Protein AF-A0A968LQS9-F1 (afdb_monomer_lite)

Structure (mmCIF, N/CA/C/O backbone):
data_AF-A0A968LQS9-F1
#
_entry.id   AF-A0A968LQS9-F1
#
loop_
_atom_site.group_PDB
_atom_site.id
_atom_site.type_symbol
_atom_site.label_atom_id
_atom_site.label_alt_id
_atom_site.label_comp_id
_atom_site.label_asym_id
_atom_site.label_entity_id
_atom_site.label_seq_id
_atom_site.pdbx_PDB_ins_code
_atom_site.Cartn_x
_atom_site.Cartn_y
_atom_site.Cartn_z
_atom_site.occupancy
_atom_site.B_iso_or_equiv
_atom_site.auth_seq_id
_atom_site.auth_comp_id
_atom_site.auth_asym_id
_atom_site.auth_atom_id
_atom_site.pdbx_PDB_model_num
ATOM 1 N N . MET A 1 1 ? 13.929 -44.762 -0.424 1.00 44.91 1 MET A N 1
ATOM 2 C CA . MET A 1 1 ? 12.973 -43.689 -0.774 1.00 44.91 1 MET A CA 1
ATOM 3 C C . MET A 1 1 ? 13.465 -42.418 -0.100 1.00 44.91 1 MET A C 1
ATOM 5 O O . MET A 1 1 ? 13.766 -42.510 1.085 1.00 44.91 1 MET A O 1
ATOM 9 N N . PRO A 1 2 ? 13.678 -41.300 -0.811 1.00 48.06 2 PRO A N 1
ATOM 10 C CA . PRO A 1 2 ? 14.213 -40.095 -0.184 1.00 48.06 2 PRO A CA 1
ATOM 11 C C . PRO A 1 2 ? 13.229 -39.577 0.873 1.00 48.06 2 PRO A C 1
ATOM 13 O O . PRO A 1 2 ? 12.029 -39.490 0.619 1.00 48.06 2 PRO A O 1
ATOM 16 N N . ASN A 1 3 ? 13.751 -39.289 2.066 1.00 58.34 3 ASN A N 1
ATOM 17 C CA . ASN A 1 3 ? 13.012 -38.721 3.188 1.00 58.34 3 ASN A CA 1
ATOM 18 C C . ASN A 1 3 ? 12.430 -37.369 2.747 1.00 58.34 3 ASN A C 1
ATOM 20 O O . ASN A 1 3 ? 13.187 -36.434 2.489 1.00 58.34 3 ASN A O 1
ATOM 24 N N . GLN A 1 4 ? 11.110 -37.274 2.570 1.00 69.50 4 GLN A N 1
ATOM 25 C CA . GLN A 1 4 ? 10.486 -36.007 2.197 1.00 69.50 4 GLN A CA 1
ATOM 26 C C . GLN A 1 4 ? 10.665 -35.026 3.353 1.00 69.50 4 GLN A C 1
ATOM 28 O O . GLN A 1 4 ? 10.179 -35.276 4.457 1.00 69.50 4 GLN A O 1
ATOM 33 N N . ALA A 1 5 ? 11.356 -33.916 3.095 1.00 85.56 5 ALA A N 1
ATOM 34 C CA . ALA A 1 5 ? 11.536 -32.865 4.083 1.00 85.56 5 ALA A CA 1
ATOM 35 C C . ALA A 1 5 ? 10.166 -32.409 4.612 1.00 85.56 5 ALA A C 1
ATOM 37 O O . ALA A 1 5 ? 9.252 -32.106 3.841 1.00 85.56 5 ALA A O 1
ATOM 38 N N . ARG A 1 6 ? 10.025 -32.402 5.939 1.00 94.06 6 ARG A N 1
ATOM 39 C CA . ARG A 1 6 ? 8.852 -31.880 6.640 1.00 94.06 6 ARG A CA 1
ATOM 40 C C . ARG A 1 6 ? 9.220 -30.591 7.346 1.00 94.06 6 ARG A C 1
ATOM 42 O O . ARG A 1 6 ? 10.353 -30.421 7.796 1.00 94.06 6 ARG A O 1
ATOM 49 N N . PHE A 1 7 ? 8.237 -29.717 7.479 1.00 95.69 7 PHE A N 1
ATOM 50 C CA . PHE A 1 7 ? 8.409 -28.400 8.067 1.00 95.69 7 PHE A CA 1
ATOM 51 C C . PHE A 1 7 ? 7.388 -28.173 9.173 1.00 95.69 7 PHE A C 1
ATOM 53 O O . PHE A 1 7 ? 6.284 -28.716 9.131 1.00 95.69 7 PHE A O 1
ATOM 60 N N . ARG A 1 8 ? 7.747 -27.322 10.132 1.00 96.25 8 ARG A N 1
ATOM 61 C CA . ARG A 1 8 ? 6.767 -26.584 10.919 1.00 96.25 8 ARG A CA 1
ATOM 62 C C . ARG A 1 8 ? 6.483 -25.259 10.239 1.00 96.25 8 ARG A C 1
ATOM 64 O O . ARG A 1 8 ? 7.405 -24.640 9.712 1.00 96.25 8 ARG A O 1
ATOM 71 N N . LEU A 1 9 ? 5.239 -24.805 10.292 1.00 95.62 9 LEU A N 1
ATOM 72 C CA . LEU A 1 9 ? 4.809 -23.540 9.704 1.00 95.62 9 LEU A CA 1
ATOM 73 C C . LEU A 1 9 ? 4.160 -22.661 10.768 1.00 95.62 9 LEU A C 1
ATOM 75 O O . LEU A 1 9 ? 3.252 -23.097 11.473 1.00 95.62 9 LEU A O 1
ATOM 79 N N . CYS A 1 10 ? 4.585 -21.408 10.876 1.00 94.62 10 CYS A N 1
ATOM 80 C CA . CYS A 1 10 ? 3.862 -20.436 11.673 1.00 94.62 10 CYS A CA 1
ATOM 81 C C . CYS A 1 10 ? 2.531 -20.098 10.980 1.00 94.62 10 CYS A C 1
ATOM 83 O O . CYS A 1 10 ? 2.553 -19.636 9.838 1.00 94.62 10 CYS A O 1
ATOM 85 N N . PRO A 1 11 ? 1.378 -20.252 11.651 1.00 93.06 11 PRO A N 1
ATOM 86 C CA . PRO A 1 11 ? 0.090 -19.927 11.053 1.00 93.06 11 PRO A CA 1
ATOM 87 C C . PRO A 1 11 ? -0.191 -18.415 11.016 1.00 93.06 11 PRO A C 1
ATOM 89 O O . PRO A 1 11 ? -1.253 -18.022 10.565 1.00 93.06 11 PRO A O 1
ATOM 92 N N . ILE A 1 12 ? 0.714 -17.558 11.502 1.00 87.12 12 ILE A N 1
ATOM 93 C CA . ILE A 1 12 ? 0.553 -16.097 11.469 1.00 87.12 12 ILE A CA 1
ATOM 94 C C . ILE A 1 12 ? 1.463 -15.496 10.394 1.00 87.12 12 ILE A C 1
ATOM 96 O O . ILE A 1 12 ? 0.976 -15.077 9.352 1.00 87.12 12 ILE A O 1
ATOM 100 N N . CYS A 1 13 ? 2.786 -15.502 10.582 1.00 91.88 13 CYS A N 1
ATOM 101 C CA . CYS A 1 13 ? 3.705 -14.900 9.603 1.00 91.88 13 CYS A CA 1
ATOM 102 C C . CYS A 1 13 ? 4.194 -15.845 8.488 1.00 91.88 13 CYS A C 1
ATOM 104 O O . CYS A 1 13 ? 5.090 -15.475 7.731 1.00 91.88 13 CYS A O 1
ATOM 106 N N . ALA A 1 14 ? 3.690 -17.084 8.420 1.00 92.81 14 ALA A N 1
ATOM 107 C CA . ALA A 1 14 ? 4.103 -18.109 7.452 1.00 92.81 14 ALA A CA 1
ATOM 108 C C . ALA A 1 14 ? 5.602 -18.480 7.462 1.00 92.81 14 ALA A C 1
ATOM 110 O O . ALA A 1 14 ? 6.077 -19.160 6.553 1.00 92.81 14 ALA A O 1
ATOM 111 N N . ARG A 1 15 ? 6.362 -18.092 8.499 1.00 93.94 15 ARG A N 1
ATOM 112 C CA . ARG A 1 15 ? 7.730 -18.590 8.712 1.00 93.94 15 ARG A CA 1
ATOM 113 C C . ARG A 1 15 ? 7.705 -20.113 8.805 1.00 93.94 15 ARG A C 1
ATOM 115 O O . ARG A 1 15 ? 6.933 -20.662 9.587 1.00 93.94 15 ARG A O 1
ATOM 122 N N . ALA A 1 16 ? 8.591 -20.775 8.071 1.00 95.31 16 ALA A N 1
ATOM 123 C CA . ALA A 1 16 ? 8.775 -22.215 8.148 1.00 95.31 16 ALA A CA 1
ATOM 124 C C . ALA A 1 16 ? 10.142 -22.572 8.730 1.00 95.31 16 ALA A C 1
ATOM 126 O O . ALA A 1 16 ? 11.130 -21.878 8.491 1.00 95.31 16 ALA A O 1
ATOM 127 N N . VAL A 1 17 ? 10.192 -23.675 9.469 1.00 96.12 17 VAL A N 1
ATOM 128 C CA . VAL A 1 17 ? 11.432 -24.287 9.960 1.00 96.12 17 VAL A CA 1
ATOM 129 C C . VAL A 1 17 ? 11.392 -25.789 9.690 1.00 96.12 17 VAL A C 1
ATOM 131 O O . VAL A 1 17 ? 10.302 -26.362 9.651 1.00 96.12 17 VAL A O 1
ATOM 134 N N . PRO A 1 18 ? 12.535 -26.457 9.495 1.00 95.81 18 PRO A N 1
ATOM 135 C CA . PRO A 1 18 ? 12.586 -27.916 9.432 1.00 95.81 18 PRO A CA 1
ATOM 136 C C . PRO A 1 18 ? 11.942 -28.584 10.664 1.00 95.81 18 PRO A C 1
ATO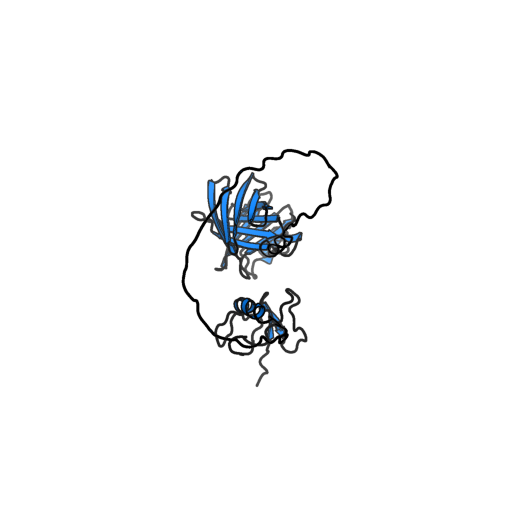M 138 O O . PRO A 1 18 ? 12.042 -28.071 11.780 1.00 95.81 18 PRO A O 1
ATOM 141 N N . LEU A 1 19 ? 11.259 -29.722 10.481 1.00 94.12 19 LEU A N 1
ATOM 142 C CA . LEU A 1 19 ? 10.570 -30.443 11.570 1.00 94.12 19 LEU A CA 1
ATOM 143 C C . LEU A 1 19 ? 11.537 -31.034 12.621 1.00 94.12 19 LEU A C 1
ATOM 145 O O . LEU A 1 19 ? 11.138 -31.325 13.747 1.00 94.12 19 LEU A O 1
ATOM 149 N N . ASP A 1 20 ? 12.810 -31.196 12.282 1.00 92.50 20 ASP A N 1
ATOM 150 C CA . ASP A 1 20 ? 13.877 -31.599 13.206 1.00 92.50 20 ASP A CA 1
ATOM 151 C C . ASP A 1 20 ? 14.451 -30.428 14.025 1.00 92.50 20 ASP A C 1
ATOM 153 O O . ASP A 1 20 ? 15.180 -30.657 14.989 1.00 92.50 20 ASP A O 1
ATOM 157 N N . SER A 1 21 ? 14.083 -29.181 13.709 1.00 92.69 21 SER A N 1
ATOM 158 C CA . SER A 1 21 ? 14.412 -28.021 14.544 1.00 92.69 21 SER A CA 1
ATOM 159 C C . SER A 1 21 ? 13.740 -28.118 15.918 1.00 92.69 21 SER A C 1
ATOM 161 O O . SER A 1 21 ? 12.660 -28.693 16.066 1.00 92.69 21 SER A O 1
ATOM 163 N N . THR A 1 22 ? 14.344 -27.503 16.933 1.00 94.31 22 THR A N 1
ATOM 164 C CA . THR A 1 22 ? 13.759 -27.350 18.275 1.00 94.31 22 THR A CA 1
ATOM 165 C C . THR A 1 22 ? 12.825 -26.137 18.386 1.00 94.31 22 THR A C 1
ATOM 167 O O . THR A 1 22 ? 12.211 -25.919 19.431 1.00 94.31 22 THR A O 1
ATOM 170 N N . GLU A 1 23 ? 12.679 -25.347 17.316 1.00 93.69 23 GLU A N 1
ATOM 171 C CA . GLU A 1 23 ? 11.782 -24.188 17.251 1.00 93.69 23 GLU A CA 1
ATOM 172 C C . GLU A 1 23 ? 10.304 -24.624 17.224 1.00 93.69 23 GLU A C 1
ATOM 174 O O . GLU A 1 23 ? 9.731 -24.902 16.171 1.00 93.69 23 GLU A O 1
ATOM 179 N N . LEU A 1 24 ? 9.671 -24.677 18.402 1.00 93.94 24 LEU A N 1
ATOM 180 C CA . LEU A 1 24 ? 8.231 -24.956 18.556 1.00 93.94 24 LEU A CA 1
ATOM 181 C C . LEU A 1 24 ? 7.355 -23.696 18.454 1.00 93.94 24 LEU A C 1
ATOM 183 O O . LEU A 1 24 ? 6.153 -23.786 18.189 1.00 93.94 24 LEU A O 1
ATOM 187 N N . PHE A 1 25 ? 7.955 -22.527 18.671 1.00 95.25 25 PHE A N 1
ATOM 188 C CA . PHE A 1 25 ? 7.303 -21.223 18.626 1.00 95.25 25 PHE A CA 1
ATOM 189 C C . PHE A 1 25 ? 8.008 -20.327 17.615 1.00 95.25 25 PHE A C 1
ATOM 191 O O . PHE A 1 25 ? 9.233 -20.331 17.504 1.00 95.25 25 PHE A O 1
ATOM 198 N N . CYS A 1 26 ? 7.225 -19.545 16.886 1.00 92.31 26 CYS A N 1
ATOM 199 C CA . CYS A 1 26 ? 7.733 -18.611 15.904 1.00 92.31 26 CYS A CA 1
ATOM 200 C C . CYS A 1 26 ? 8.397 -17.414 16.593 1.00 92.31 26 CYS A C 1
ATOM 202 O O . CYS A 1 26 ? 7.776 -16.721 17.395 1.00 92.31 26 CYS A O 1
ATOM 204 N N . ILE A 1 27 ? 9.639 -17.108 16.226 1.00 92.12 27 ILE A N 1
ATOM 205 C CA . ILE A 1 27 ? 10.363 -15.953 16.778 1.00 92.12 27 ILE A CA 1
ATOM 206 C C . ILE A 1 27 ? 9.799 -14.595 16.321 1.00 92.12 27 ILE A C 1
ATOM 208 O O . ILE A 1 27 ? 10.047 -13.582 16.966 1.00 92.12 27 ILE A O 1
ATOM 212 N N . ASN A 1 28 ? 9.055 -14.557 15.209 1.00 83.94 28 ASN A N 1
ATOM 213 C CA . ASN A 1 28 ? 8.537 -13.304 14.653 1.00 83.94 28 ASN A CA 1
ATOM 214 C C . ASN A 1 28 ? 7.256 -12.829 15.356 1.00 83.94 28 ASN A C 1
ATOM 216 O O . ASN A 1 28 ? 7.014 -11.628 15.418 1.00 83.94 28 ASN A O 1
ATOM 220 N N . ASP A 1 29 ? 6.426 -13.756 15.840 1.00 86.75 29 ASP A N 1
ATOM 221 C CA . ASP A 1 29 ? 5.076 -13.460 16.350 1.00 86.75 29 ASP A CA 1
ATOM 222 C C . ASP A 1 29 ? 4.699 -14.238 17.627 1.00 86.75 29 ASP A C 1
ATOM 224 O O . ASP A 1 29 ? 3.648 -13.987 18.210 1.00 86.75 29 ASP A O 1
ATOM 228 N N . GLY A 1 30 ? 5.545 -15.162 18.092 1.00 89.50 30 GLY A N 1
ATOM 229 C CA . GLY A 1 30 ? 5.318 -15.965 19.295 1.00 89.50 30 GLY A CA 1
ATOM 230 C C . GLY A 1 30 ? 4.301 -17.099 19.139 1.00 89.50 30 GLY A C 1
ATOM 231 O O . GLY A 1 30 ? 4.069 -17.833 20.101 1.00 89.50 30 GLY A O 1
ATOM 232 N N . ALA A 1 31 ? 3.690 -17.289 17.965 1.00 88.06 31 ALA A N 1
ATOM 233 C CA . ALA A 1 31 ? 2.702 -18.342 17.764 1.00 88.06 31 ALA A CA 1
ATOM 234 C C . ALA A 1 31 ? 3.344 -19.732 17.764 1.00 88.06 31 ALA A C 1
ATOM 236 O O . ALA A 1 31 ? 4.451 -19.935 17.258 1.00 88.06 31 ALA A O 1
ATOM 237 N N . ARG A 1 32 ? 2.616 -20.723 18.289 1.00 93.12 32 ARG A N 1
ATOM 238 C CA . ARG A 1 32 ? 3.017 -22.129 18.183 1.00 93.12 32 ARG A CA 1
ATOM 239 C C . ARG A 1 32 ? 2.975 -22.559 16.717 1.00 93.12 32 ARG A C 1
ATOM 241 O O . ARG A 1 32 ? 1.972 -22.343 16.036 1.00 93.12 32 ARG A O 1
ATOM 248 N N . MET A 1 33 ? 4.054 -23.168 16.239 1.00 94.56 33 MET A N 1
ATOM 249 C CA . MET A 1 33 ? 4.150 -23.597 14.847 1.00 94.56 33 MET A CA 1
ATOM 250 C C . MET A 1 33 ? 3.329 -24.873 14.611 1.00 94.56 33 MET A C 1
ATOM 252 O O . MET A 1 33 ? 3.293 -25.772 15.451 1.00 94.56 33 MET A O 1
ATOM 256 N N . LEU A 1 34 ? 2.664 -24.949 13.459 1.00 94.88 34 LEU A N 1
ATOM 257 C CA . LEU A 1 34 ? 1.930 -26.123 12.997 1.00 94.88 34 LEU A CA 1
ATOM 258 C C . LEU A 1 34 ? 2.913 -27.170 12.472 1.00 94.88 34 LEU A C 1
ATOM 260 O O . LEU A 1 34 ? 3.710 -26.854 11.596 1.00 94.88 34 LEU A O 1
ATOM 264 N N . GLU A 1 35 ? 2.835 -28.409 12.954 1.00 94.94 35 GLU A N 1
ATOM 265 C CA . GLU A 1 35 ? 3.622 -29.548 12.429 1.00 94.94 35 GLU A CA 1
ATOM 266 C C . GLU A 1 35 ? 2.862 -30.353 11.353 1.00 94.94 35 GLU A C 1
ATOM 268 O O . GLU A 1 35 ? 3.431 -31.128 10.572 1.00 94.94 35 GLU A O 1
ATOM 273 N N . GLU A 1 36 ? 1.546 -30.160 11.324 1.00 95.12 36 GLU A N 1
ATOM 274 C CA . GLU A 1 36 ? 0.581 -30.810 10.452 1.00 95.12 36 GLU A CA 1
ATOM 275 C C . GLU A 1 36 ? -0.661 -29.928 10.303 1.00 95.12 36 GLU A C 1
ATOM 277 O O . GLU A 1 36 ? -0.855 -28.944 11.024 1.00 95.12 36 GLU A O 1
ATOM 282 N N . CYS A 1 37 ? -1.520 -30.272 9.348 1.00 93.88 37 CYS A N 1
ATOM 283 C CA . CYS A 1 37 ? -2.758 -29.548 9.142 1.00 93.88 37 CYS A CA 1
ATOM 284 C C . CYS A 1 37 ? -3.735 -29.760 10.309 1.00 93.88 37 CYS A C 1
ATOM 286 O O . CYS A 1 37 ? -4.137 -30.896 10.542 1.00 93.88 37 CYS A O 1
ATOM 288 N N . PRO A 1 38 ? -4.246 -28.698 10.958 1.00 91.75 38 PRO A N 1
ATOM 289 C CA . PRO A 1 38 ? -5.153 -28.848 12.098 1.00 91.75 38 PRO A CA 1
ATOM 290 C C . PRO A 1 38 ? -6.537 -29.403 11.722 1.00 91.75 38 PRO A C 1
ATOM 292 O O . PRO A 1 38 ? -7.324 -29.722 12.605 1.00 91.75 38 PRO A O 1
ATOM 295 N N . ARG A 1 39 ? -6.860 -29.502 10.424 1.00 90.56 39 ARG A N 1
ATOM 296 C CA . ARG A 1 39 ? -8.133 -30.057 9.939 1.00 90.56 39 ARG A CA 1
ATOM 297 C C . ARG A 1 39 ? -8.049 -31.526 9.539 1.00 90.56 39 ARG A C 1
ATOM 299 O O . ARG A 1 39 ? -8.994 -32.264 9.775 1.00 90.56 39 ARG A O 1
ATOM 306 N N . CYS A 1 40 ? -6.977 -31.928 8.860 1.00 94.62 40 CYS A N 1
ATOM 307 C CA . CYS A 1 40 ? -6.862 -33.271 8.274 1.00 94.62 40 CYS A CA 1
ATOM 308 C C . CYS A 1 40 ? -5.596 -34.024 8.691 1.00 94.62 40 CYS A C 1
ATOM 310 O O . CYS A 1 40 ? -5.361 -35.120 8.195 1.00 94.62 40 CYS A O 1
ATOM 312 N N . HIS A 1 41 ? -4.765 -33.428 9.550 1.00 95.25 41 HIS A N 1
ATOM 313 C CA . HIS A 1 41 ? -3.524 -34.003 10.078 1.00 95.25 41 HIS A CA 1
ATOM 314 C C . HIS A 1 41 ? -2.472 -34.370 9.018 1.00 95.25 41 HIS A C 1
ATOM 316 O O . HIS A 1 41 ? -1.480 -35.032 9.306 1.00 95.25 41 HIS A O 1
ATOM 322 N N . ALA A 1 42 ? -2.637 -33.907 7.773 1.00 93.75 42 ALA A N 1
ATOM 323 C CA . ALA A 1 42 ? -1.622 -34.081 6.742 1.00 93.75 42 ALA A CA 1
ATOM 324 C C . ALA A 1 42 ? -0.338 -33.314 7.102 1.00 93.75 42 ALA A C 1
ATOM 326 O O . ALA A 1 42 ? -0.397 -32.157 7.533 1.00 93.75 42 ALA A O 1
ATOM 327 N N . GLY A 1 43 ? 0.818 -33.943 6.880 1.00 93.81 43 GLY A N 1
ATOM 328 C CA . GLY A 1 43 ? 2.124 -33.326 7.093 1.00 93.81 43 GLY A CA 1
ATOM 329 C C . GLY A 1 43 ? 2.371 -32.126 6.174 1.00 93.81 43 GLY A C 1
ATOM 330 O O . GLY A 1 43 ? 1.872 -32.057 5.049 1.00 93.81 43 GLY A O 1
ATOM 331 N N . ILE A 1 44 ? 3.163 -31.169 6.655 1.00 94.25 44 ILE A N 1
ATOM 332 C CA . ILE A 1 44 ? 3.568 -29.991 5.882 1.00 94.25 44 ILE A CA 1
ATOM 333 C C . ILE A 1 44 ? 4.899 -30.294 5.183 1.00 94.25 44 ILE A C 1
ATOM 335 O O . ILE A 1 44 ? 5.929 -30.451 5.835 1.00 94.25 44 ILE A O 1
ATOM 339 N N . HIS A 1 45 ? 4.869 -30.377 3.852 1.00 92.94 45 HIS A N 1
ATOM 340 C CA . HIS A 1 45 ? 6.008 -30.801 3.018 1.00 92.94 45 HIS A CA 1
ATOM 341 C C . HIS A 1 45 ? 6.666 -29.667 2.219 1.00 92.94 45 HIS A C 1
ATOM 343 O O . HIS A 1 45 ? 7.602 -29.904 1.462 1.00 92.94 45 HIS A O 1
ATOM 349 N N . SER A 1 46 ? 6.182 -28.432 2.363 1.00 90.06 46 SER A N 1
ATOM 350 C CA . SER A 1 46 ? 6.750 -27.262 1.692 1.00 90.06 46 SER A CA 1
ATOM 351 C C . SER A 1 46 ? 6.861 -26.093 2.670 1.00 90.06 46 SER A C 1
ATOM 353 O O . SER A 1 46 ? 5.881 -25.806 3.363 1.00 90.06 46 SER A O 1
ATOM 355 N N . PRO A 1 47 ? 8.006 -25.386 2.709 1.00 91.69 47 PRO A N 1
ATOM 356 C CA . PRO A 1 47 ? 8.207 -24.236 3.589 1.00 91.69 47 PRO A CA 1
ATOM 357 C C . PRO A 1 47 ? 7.416 -22.998 3.142 1.00 91.69 47 PRO A C 1
ATOM 359 O O . PRO A 1 47 ? 7.316 -22.033 3.889 1.00 91.69 47 PRO A O 1
ATOM 362 N N . TYR A 1 48 ? 6.852 -23.017 1.932 1.00 89.88 48 TYR A N 1
ATOM 363 C CA . TYR A 1 48 ? 6.097 -21.900 1.358 1.00 89.88 48 TYR A CA 1
ATOM 364 C C . TYR A 1 48 ? 4.593 -22.181 1.273 1.00 89.88 48 TYR A C 1
ATOM 366 O O . TYR A 1 48 ? 3.845 -21.386 0.705 1.00 89.88 48 TYR A O 1
ATOM 374 N N . THR A 1 49 ? 4.128 -23.326 1.787 1.00 90.31 49 THR A N 1
ATOM 375 C CA . THR A 1 49 ? 2.716 -23.688 1.663 1.00 90.31 49 THR A CA 1
ATOM 376 C C . THR A 1 49 ? 1.840 -22.769 2.511 1.00 90.31 49 THR A C 1
ATOM 378 O O . THR A 1 49 ? 2.112 -22.534 3.685 1.00 90.31 49 THR A O 1
ATOM 381 N N . ARG A 1 50 ? 0.765 -22.251 1.915 1.00 89.06 50 ARG A N 1
ATOM 382 C CA . ARG A 1 50 ? -0.255 -21.435 2.607 1.00 89.06 50 ARG A CA 1
ATOM 383 C C . ARG A 1 50 ? -1.531 -22.218 2.877 1.00 89.06 50 ARG A C 1
ATOM 385 O O . ARG A 1 50 ? -2.229 -21.962 3.850 1.00 89.06 50 ARG A O 1
ATOM 392 N N . HIS A 1 51 ? -1.772 -23.221 2.041 1.00 94.38 51 HIS A N 1
ATOM 393 C CA . HIS A 1 51 ? -2.914 -24.109 2.127 1.00 94.38 51 HIS A CA 1
ATOM 394 C C . HIS A 1 51 ? -2.443 -25.540 2.368 1.00 94.38 51 HIS A C 1
ATOM 396 O O . HIS A 1 51 ? -1.342 -25.930 1.968 1.00 94.38 51 HIS A O 1
ATOM 402 N N . CYS A 1 52 ? -3.285 -26.348 2.999 1.00 92.94 52 CYS A N 1
ATOM 403 C CA . CYS A 1 52 ? -3.061 -27.781 3.069 1.00 92.94 52 CYS A CA 1
ATOM 404 C C . CYS A 1 52 ? -3.254 -28.408 1.681 1.00 92.94 52 CYS A C 1
ATOM 406 O O . CYS A 1 52 ? -4.333 -28.300 1.104 1.00 92.94 52 CYS A O 1
ATOM 408 N N . SER A 1 53 ? -2.251 -29.130 1.182 1.00 89.81 53 SER A N 1
ATOM 409 C CA . SER A 1 53 ? -2.325 -29.845 -0.101 1.00 89.81 53 SER A CA 1
ATOM 410 C C . SER A 1 53 ? -3.353 -30.983 -0.124 1.00 89.81 53 SER A C 1
ATOM 412 O O . SER A 1 53 ? -3.752 -31.411 -1.199 1.00 89.81 53 SER A O 1
ATOM 414 N N . SER A 1 54 ? -3.781 -31.470 1.046 1.00 92.00 54 SER A N 1
ATOM 415 C CA . SER A 1 54 ? -4.771 -32.546 1.171 1.00 92.00 54 SER A CA 1
ATOM 416 C C . SER A 1 54 ? -6.209 -32.018 1.242 1.00 92.00 54 SER A C 1
ATOM 418 O O . SER A 1 54 ? -7.071 -32.462 0.492 1.00 92.00 54 SER A O 1
ATOM 420 N N . CYS A 1 55 ? -6.483 -31.044 2.119 1.00 92.62 55 CYS A N 1
ATOM 421 C CA . CYS A 1 55 ? -7.855 -30.584 2.392 1.00 92.62 55 CYS A CA 1
ATOM 422 C C . CYS A 1 55 ? -8.143 -29.120 2.019 1.00 92.62 55 CYS A C 1
ATOM 424 O O . CYS A 1 55 ? -9.245 -28.635 2.273 1.00 92.62 55 CYS A O 1
ATOM 426 N N . GLY A 1 56 ? -7.160 -28.388 1.489 1.00 92.12 56 GLY A N 1
ATOM 427 C CA . GLY A 1 56 ? -7.312 -26.994 1.064 1.00 92.12 56 GLY A CA 1
ATOM 428 C C . GLY A 1 56 ? -7.437 -25.963 2.191 1.00 92.12 56 GLY A C 1
ATOM 429 O O . GLY A 1 56 ? -7.644 -24.790 1.903 1.00 92.12 56 GLY A O 1
ATOM 430 N N . LEU A 1 57 ? -7.317 -26.359 3.466 1.00 92.56 57 LEU A N 1
ATOM 431 C CA . LEU A 1 57 ? -7.382 -25.419 4.591 1.00 92.56 57 LEU A CA 1
ATOM 432 C C . LEU A 1 57 ? -6.291 -24.346 4.471 1.00 92.56 57 LEU A C 1
ATOM 434 O O . LEU A 1 57 ? -5.115 -24.699 4.413 1.00 92.56 57 LEU A O 1
ATOM 438 N N . ASP A 1 58 ? -6.680 -23.073 4.526 1.00 91.69 58 ASP A N 1
ATOM 439 C CA . ASP A 1 58 ? -5.765 -21.948 4.729 1.00 91.69 58 ASP A CA 1
ATOM 440 C C . ASP A 1 58 ? -5.222 -21.966 6.169 1.00 91.69 58 ASP A C 1
ATOM 442 O O . ASP A 1 58 ? -5.974 -21.863 7.147 1.00 91.69 58 ASP A O 1
ATOM 446 N N . PHE A 1 59 ? -3.903 -22.117 6.305 1.00 89.81 59 PHE A N 1
ATOM 447 C CA . PHE A 1 59 ? -3.237 -22.174 7.604 1.00 89.81 59 PHE A CA 1
ATOM 448 C C . PHE A 1 59 ? -3.301 -20.850 8.370 1.00 89.81 59 PHE A C 1
ATOM 450 O O . PHE A 1 59 ? -3.289 -20.879 9.602 1.00 89.81 59 PHE A O 1
ATOM 457 N N . HIS A 1 60 ? -3.445 -19.715 7.679 1.00 86.56 60 HIS A N 1
ATOM 458 C CA . HIS A 1 60 ? -3.614 -18.414 8.317 1.00 86.56 60 HIS A CA 1
ATOM 459 C C . HIS A 1 60 ? -4.995 -18.273 8.955 1.00 86.56 60 HIS A C 1
ATOM 461 O O . HIS A 1 60 ? -5.117 -17.907 10.127 1.00 86.56 60 HIS A O 1
ATOM 467 N N . ALA A 1 61 ? -6.041 -18.671 8.228 1.00 77.00 61 ALA A N 1
ATOM 468 C CA . ALA A 1 61 ? -7.408 -18.679 8.741 1.00 77.00 61 ALA A CA 1
ATOM 469 C C . ALA A 1 61 ? -7.578 -19.620 9.953 1.00 77.00 61 ALA A C 1
ATOM 471 O O . ALA A 1 61 ? -8.340 -19.318 10.876 1.00 77.00 61 ALA A O 1
ATOM 472 N N . ALA A 1 62 ? -6.832 -20.731 9.992 1.00 68.75 62 ALA A N 1
ATOM 473 C CA . ALA A 1 62 ? -6.882 -21.711 11.077 1.00 68.75 62 ALA A CA 1
ATOM 474 C C . ALA A 1 62 ? -6.327 -21.192 12.423 1.00 68.75 62 ALA A C 1
ATOM 476 O O . ALA A 1 62 ? -6.752 -21.673 13.475 1.00 68.75 62 ALA A O 1
ATOM 477 N N . SER A 1 63 ? -5.443 -20.181 12.415 1.00 68.06 63 SER A N 1
ATOM 478 C CA . SER A 1 63 ? -4.874 -19.568 13.635 1.00 68.06 63 SER A CA 1
ATOM 479 C C . SER A 1 63 ? -5.937 -18.951 14.560 1.00 68.06 63 SER A C 1
ATOM 481 O O . SER A 1 63 ? -5.777 -18.903 15.784 1.00 68.06 63 SER A O 1
ATOM 483 N N . SER A 1 64 ? -7.057 -18.520 13.974 1.00 60.91 64 SER A N 1
ATOM 484 C CA . SER A 1 64 ? -8.229 -17.965 14.658 1.00 60.91 64 SER A CA 1
ATOM 485 C C . SER A 1 64 ? -8.915 -18.988 15.566 1.00 60.91 64 SER A C 1
ATOM 487 O O . SER A 1 64 ? -9.453 -18.621 16.607 1.00 60.91 64 SER A O 1
ATOM 489 N N . PHE A 1 65 ? -8.872 -20.271 15.193 1.00 53.28 65 PHE A N 1
ATOM 490 C CA . PHE A 1 65 ? -9.612 -21.346 15.860 1.00 53.28 65 PHE A CA 1
ATOM 491 C C . PHE A 1 65 ? -8.905 -21.847 17.126 1.00 53.28 65 PHE A C 1
ATOM 493 O O . PHE A 1 65 ? -9.541 -22.143 18.134 1.00 53.28 65 PHE A O 1
ATOM 500 N N . SER A 1 66 ? -7.572 -21.870 17.115 1.00 49.28 66 SER A N 1
ATOM 501 C CA . SER A 1 66 ? -6.745 -22.334 18.237 1.00 49.28 66 SER A CA 1
ATOM 502 C C . SER A 1 66 ? -6.755 -21.411 19.465 1.00 49.28 66 SER A C 1
ATOM 504 O O . SER A 1 66 ? -6.377 -21.849 20.548 1.00 49.28 66 SER A O 1
ATOM 506 N N . ARG A 1 67 ? -7.223 -20.158 19.342 1.00 47.50 67 ARG A N 1
ATOM 507 C CA . ARG A 1 67 ? -7.381 -19.233 20.484 1.00 47.50 67 ARG A CA 1
ATOM 508 C C . ARG A 1 67 ? -8.663 -19.466 21.296 1.00 47.50 67 ARG A C 1
ATOM 510 O O . ARG A 1 67 ? -8.750 -18.983 22.418 1.00 47.50 67 ARG A O 1
ATOM 517 N N . GLY A 1 68 ? -9.623 -20.234 20.773 1.00 32.78 68 GLY A N 1
ATOM 518 C CA . GLY A 1 68 ? -10.877 -20.561 21.464 1.00 32.78 68 GLY A CA 1
ATOM 519 C C . GLY A 1 68 ? -10.835 -21.815 22.348 1.00 32.78 68 GLY A C 1
ATOM 520 O O . GLY A 1 68 ? -11.799 -22.079 23.053 1.00 32.78 68 GLY A O 1
ATOM 521 N N . ALA A 1 69 ? -9.745 -22.592 22.331 1.00 37.69 69 ALA A N 1
ATOM 522 C CA . ALA A 1 69 ? -9.676 -23.910 22.981 1.00 37.69 69 ALA A CA 1
ATOM 523 C C . ALA A 1 69 ? -8.901 -23.938 24.318 1.00 37.69 69 ALA A C 1
ATOM 525 O O . ALA A 1 69 ? -8.511 -25.006 24.779 1.00 37.69 69 ALA A O 1
ATOM 526 N N . SER A 1 70 ? -8.670 -22.781 24.950 1.00 41.31 70 SER A N 1
ATOM 527 C CA . SER A 1 70 ? -8.002 -22.681 26.258 1.00 41.31 70 SER A CA 1
ATOM 528 C C . SER A 1 70 ? -8.865 -21.949 27.292 1.00 41.31 70 SER A C 1
ATOM 530 O O . SER A 1 70 ? -8.397 -21.040 27.975 1.00 41.31 70 SER A O 1
ATOM 532 N N . THR A 1 71 ? -10.129 -22.346 27.452 1.00 39.09 71 THR A N 1
ATOM 533 C CA . THR A 1 71 ? -10.822 -22.150 28.732 1.00 39.09 71 THR A CA 1
ATOM 534 C C . THR A 1 71 ? -10.495 -23.342 29.616 1.00 39.09 71 THR A C 1
ATOM 536 O O . THR A 1 71 ? -11.155 -24.379 29.581 1.00 39.09 71 THR A O 1
ATOM 539 N N . ASN A 1 72 ? -9.429 -23.197 30.402 1.00 34.47 72 ASN A N 1
ATOM 540 C CA . ASN A 1 72 ? -9.170 -24.066 31.541 1.00 34.47 72 ASN A CA 1
ATOM 541 C C . ASN A 1 72 ? -10.191 -23.694 32.630 1.00 34.47 72 ASN A C 1
ATOM 543 O O . ASN A 1 72 ? -9.911 -22.930 33.551 1.00 34.47 72 ASN A O 1
ATOM 547 N N . GLU A 1 73 ? -11.427 -24.151 32.443 1.00 34.09 73 GLU A N 1
ATOM 548 C CA . GLU A 1 73 ? -12.488 -24.072 33.434 1.00 34.09 73 GLU A CA 1
ATOM 549 C C . GLU A 1 73 ? -12.176 -25.127 34.498 1.00 34.09 73 GLU A C 1
ATOM 551 O O . GLU A 1 73 ? -12.502 -26.311 34.375 1.00 34.09 73 GLU A O 1
ATOM 556 N N . VAL A 1 74 ? -11.445 -24.697 35.528 1.00 38.53 74 VAL A N 1
ATOM 557 C CA . VAL A 1 74 ? -11.241 -25.467 36.753 1.00 38.53 74 VAL A CA 1
ATOM 558 C C . VAL A 1 74 ? -12.619 -25.693 37.365 1.00 38.53 74 VAL A C 1
ATOM 560 O O . VAL A 1 74 ? -13.179 -24.811 38.015 1.00 38.53 74 VAL A O 1
ATOM 563 N N . ARG A 1 75 ? -13.170 -26.888 37.143 1.00 34.94 75 ARG A N 1
ATOM 564 C CA . ARG A 1 75 ? -14.361 -27.388 37.827 1.00 34.94 75 ARG A CA 1
ATOM 565 C C . ARG A 1 75 ? -14.090 -27.413 39.332 1.00 34.94 75 ARG A C 1
ATOM 567 O O . ARG A 1 75 ? -13.529 -28.376 39.844 1.00 34.94 75 ARG A O 1
ATOM 574 N N . HIS A 1 76 ? -14.515 -26.372 40.040 1.00 35.78 76 HIS A N 1
ATOM 575 C CA . HIS A 1 76 ? -14.901 -26.513 41.437 1.00 35.78 76 HIS A CA 1
ATOM 576 C C . HIS A 1 76 ? -16.324 -27.060 41.450 1.00 35.78 76 HIS A C 1
ATOM 578 O O . HIS A 1 76 ? -17.278 -26.391 41.059 1.00 35.78 76 HIS A O 1
ATOM 584 N N . ALA A 1 77 ? -16.432 -28.330 41.827 1.00 36.44 77 ALA A N 1
ATOM 585 C CA . ALA A 1 77 ? -17.696 -28.977 42.101 1.00 36.44 77 ALA A CA 1
ATOM 586 C C . ALA A 1 77 ? -18.326 -28.328 43.339 1.00 36.44 77 ALA A C 1
ATOM 588 O O . ALA A 1 77 ? -17.817 -28.486 44.446 1.00 36.44 77 ALA A O 1
ATOM 589 N N . THR A 1 78 ? -19.455 -27.650 43.146 1.00 34.06 78 THR A N 1
ATOM 590 C CA . THR A 1 78 ? -20.376 -27.319 44.232 1.00 34.06 78 THR A CA 1
ATOM 591 C C . THR A 1 78 ? -21.755 -27.818 43.825 1.00 34.06 78 THR A C 1
ATOM 593 O O . THR A 1 78 ? -22.334 -27.351 42.845 1.00 34.06 78 THR A O 1
ATOM 596 N N . LEU A 1 79 ? -22.238 -28.819 44.565 1.00 41.56 79 LEU A N 1
ATOM 597 C CA . LEU A 1 79 ? -23.633 -29.261 44.585 1.00 41.56 79 LEU A CA 1
ATOM 598 C C . LEU A 1 79 ? -24.573 -28.057 44.765 1.00 41.56 79 LEU A C 1
ATOM 600 O O . LEU A 1 79 ? -24.260 -27.150 45.539 1.00 41.56 79 LEU A O 1
ATOM 604 N N . PRO A 1 80 ? -25.785 -28.131 44.201 1.00 41.59 80 PRO A N 1
ATOM 605 C CA . PRO A 1 80 ? -26.924 -27.803 45.041 1.00 41.59 80 PRO A CA 1
ATOM 606 C C . PRO A 1 80 ? -28.000 -28.885 45.055 1.00 41.59 80 PRO A C 1
ATOM 608 O O . PRO A 1 80 ? -28.280 -29.583 44.080 1.00 41.59 80 PRO A O 1
ATOM 611 N N . ASP A 1 81 ? -28.545 -28.967 46.257 1.00 35.25 81 ASP A N 1
ATOM 612 C CA . ASP A 1 81 ? -29.535 -29.871 46.797 1.00 35.25 81 ASP A CA 1
ATOM 613 C C . ASP A 1 81 ? -30.915 -29.723 46.141 1.00 35.25 81 ASP A C 1
ATOM 615 O O . ASP A 1 81 ? -31.256 -28.718 45.513 1.00 35.25 81 ASP A O 1
ATOM 619 N N . GLN A 1 82 ? -31.697 -30.780 46.297 1.00 37.75 82 GLN A N 1
ATOM 620 C CA . GLN A 1 82 ? -32.983 -31.030 45.671 1.00 37.75 82 GLN A CA 1
ATOM 621 C C . GLN A 1 82 ? -34.126 -30.202 46.296 1.00 37.75 82 GLN A C 1
ATOM 623 O O . GLN A 1 82 ? -34.256 -30.066 47.507 1.00 37.75 82 GLN A O 1
ATOM 628 N N . ILE A 1 83 ? -34.971 -29.686 45.401 1.00 46.00 83 ILE A N 1
ATOM 629 C CA . ILE A 1 83 ? -36.439 -29.511 45.430 1.00 46.00 83 ILE A CA 1
ATOM 630 C C . ILE A 1 83 ? -37.180 -29.910 46.730 1.00 46.00 83 ILE A C 1
ATOM 632 O O . ILE A 1 83 ? -37.074 -31.049 47.182 1.00 46.00 83 ILE A O 1
ATOM 636 N N . PRO A 1 84 ? -38.163 -29.087 47.150 1.00 48.53 84 PRO A N 1
ATOM 637 C CA . PRO A 1 84 ? -39.469 -29.637 47.542 1.00 48.53 84 PRO A CA 1
ATOM 638 C C . PRO A 1 84 ? -40.655 -29.010 46.765 1.00 48.53 84 PRO A C 1
ATOM 640 O O . PRO A 1 84 ? -40.621 -27.817 46.455 1.00 48.53 84 PRO A O 1
ATOM 643 N N . PRO A 1 85 ? -41.738 -29.767 46.470 1.00 53.91 85 PRO A N 1
ATOM 644 C CA . PRO A 1 85 ? -42.950 -29.228 45.853 1.00 53.91 85 PRO A CA 1
ATOM 645 C C . PRO A 1 85 ? -44.148 -29.061 46.820 1.00 53.91 85 PRO A C 1
ATOM 647 O O . PRO A 1 85 ? -44.385 -29.889 47.693 1.00 53.91 85 PRO A O 1
ATOM 650 N N . ASN A 1 86 ? -44.968 -28.045 46.507 1.00 37.34 86 ASN A N 1
ATOM 651 C CA . ASN A 1 86 ? -46.432 -27.909 46.682 1.00 37.34 86 ASN A CA 1
ATOM 652 C C . ASN A 1 86 ? -47.098 -27.875 48.077 1.00 37.34 86 ASN A C 1
ATOM 654 O O . ASN A 1 86 ? -47.162 -28.896 48.753 1.00 37.34 86 ASN A O 1
ATOM 658 N N . ARG A 1 87 ? -47.862 -26.790 48.355 1.00 43.09 87 ARG A N 1
ATOM 659 C CA . ARG A 1 87 ? -49.351 -26.793 48.515 1.00 43.09 87 ARG A CA 1
ATOM 660 C C . ARG A 1 87 ? -49.977 -25.380 48.710 1.00 43.09 87 ARG A C 1
ATOM 662 O O . ARG A 1 87 ? -49.213 -24.433 48.847 1.00 43.09 87 ARG A O 1
ATOM 669 N N . PRO A 1 88 ? -51.326 -25.208 48.621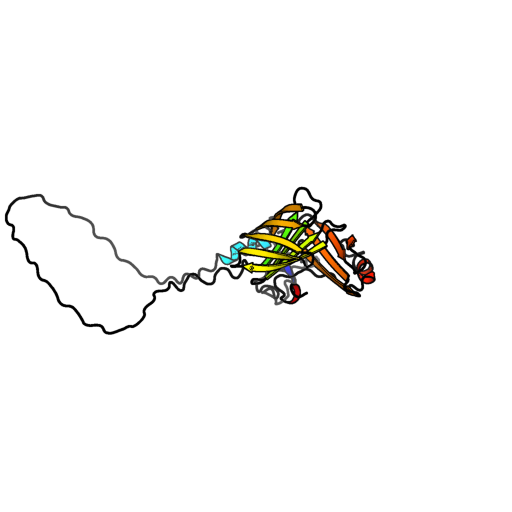 1.00 53.19 88 PRO A N 1
ATOM 670 C CA . PRO A 1 88 ? -52.014 -24.127 47.894 1.00 53.19 88 PRO A CA 1
ATOM 671 C C . PRO A 1 88 ? -52.731 -23.118 48.840 1.00 53.19 88 PRO A C 1
ATOM 673 O O . PRO A 1 88 ? -52.585 -23.240 50.058 1.00 53.19 88 PRO A O 1
ATOM 676 N N . PRO A 1 89 ? -53.504 -22.123 48.336 1.00 50.28 89 PRO A N 1
ATOM 677 C CA . PRO A 1 89 ? -54.035 -21.040 49.165 1.00 50.28 89 PRO A CA 1
ATOM 678 C C . PRO A 1 89 ? -55.436 -21.346 49.728 1.00 50.28 89 PRO A C 1
ATOM 680 O O . PRO A 1 89 ? -56.174 -22.142 49.141 1.00 50.28 89 PRO A O 1
ATOM 683 N N . PRO A 1 90 ? -55.853 -20.637 50.793 1.00 54.19 90 PRO A N 1
ATOM 684 C CA . PRO A 1 90 ? -57.263 -20.423 51.084 1.00 54.19 90 PRO A CA 1
ATOM 685 C C . PRO A 1 90 ? -57.698 -18.949 50.995 1.00 54.19 90 PRO A C 1
ATOM 687 O O . PRO A 1 90 ? -56.917 -18.000 51.040 1.00 54.19 90 PRO A O 1
ATOM 690 N N . THR A 1 91 ? -59.006 -18.826 50.827 1.00 38.06 91 THR A N 1
ATOM 691 C CA . THR A 1 91 ? -59.862 -17.697 50.457 1.00 38.06 91 THR A CA 1
ATOM 692 C C . THR A 1 91 ? -60.240 -16.739 51.602 1.00 38.06 91 THR A C 1
ATOM 694 O O . THR A 1 91 ? -60.423 -17.169 52.733 1.00 38.06 91 THR A O 1
ATOM 697 N N . SER A 1 92 ? -60.435 -15.463 51.233 1.00 38.34 92 SER A N 1
ATOM 698 C CA . SER A 1 92 ? -61.382 -14.422 51.716 1.00 38.34 92 SER A CA 1
ATOM 699 C C . SER A 1 92 ? -61.935 -14.404 53.158 1.00 38.34 92 SER A C 1
ATOM 701 O O . SER A 1 92 ? -62.663 -15.317 53.531 1.00 38.34 92 SER A O 1
ATOM 703 N N . SER A 1 93 ? -61.832 -13.237 53.828 1.00 37.69 93 SER A N 1
ATOM 704 C CA . SER A 1 93 ? -62.984 -12.451 54.352 1.00 37.69 93 SER A CA 1
ATOM 705 C C . SER A 1 93 ? -62.570 -11.141 55.073 1.00 37.69 93 SER A C 1
ATOM 707 O O . SER A 1 93 ? -61.857 -11.182 56.066 1.00 37.69 93 SER A O 1
ATOM 709 N N . THR A 1 94 ? -63.058 -10.011 54.543 1.00 34.56 94 THR A N 1
ATOM 710 C CA . THR A 1 94 ? -63.791 -8.873 55.162 1.00 34.56 94 THR A CA 1
ATOM 711 C C . THR A 1 94 ? -63.364 -8.183 56.481 1.00 34.56 94 THR A C 1
ATOM 713 O O . THR A 1 94 ? -63.122 -8.825 57.494 1.00 34.56 94 THR A O 1
ATOM 716 N N . SER A 1 95 ? -63.556 -6.843 56.466 1.00 37.56 95 SER A N 1
ATOM 717 C CA . SER A 1 95 ? -63.739 -5.852 57.565 1.00 37.56 95 SER A CA 1
ATOM 718 C C . SER A 1 95 ? -62.469 -5.279 58.212 1.00 37.56 95 SER A C 1
ATOM 720 O O . SER A 1 95 ? -61.492 -5.987 58.379 1.00 37.56 95 SER A O 1
ATOM 722 N N . SER A 1 96 ? -62.366 -4.024 58.657 1.00 35.88 96 SER A N 1
ATOM 723 C CA . SER A 1 96 ? -63.065 -2.737 58.475 1.00 35.88 96 SER A CA 1
ATOM 724 C C . SER A 1 96 ? -62.322 -1.728 59.375 1.00 35.88 96 SER A C 1
ATOM 726 O O . SER A 1 96 ? -61.817 -2.145 60.412 1.00 35.88 96 SER A O 1
ATOM 728 N N . HIS A 1 97 ? -62.366 -0.428 59.043 1.00 37.84 97 HIS A N 1
ATOM 729 C CA . HIS A 1 97 ? -61.964 0.716 59.900 1.00 37.84 97 HIS A CA 1
ATOM 730 C C . HIS A 1 97 ? -60.438 0.877 60.104 1.00 37.84 97 HIS A C 1
ATOM 732 O O . HIS A 1 97 ? -59.705 -0.093 60.172 1.00 37.84 97 HIS A O 1
ATOM 738 N N . SER A 1 98 ? -59.822 2.057 60.176 1.00 40.28 98 SER A N 1
ATOM 739 C CA . SER A 1 98 ? -60.272 3.448 60.310 1.00 40.28 98 SER A CA 1
ATOM 740 C C . SER A 1 98 ? -59.056 4.364 60.069 1.00 40.28 98 SER A C 1
ATOM 742 O O . SER A 1 98 ? -57.925 3.999 60.377 1.00 40.28 98 SER A O 1
ATOM 744 N N . VAL A 1 99 ? -59.305 5.563 59.541 1.00 46.31 99 VAL A N 1
ATOM 745 C CA . VAL A 1 99 ? -58.344 6.669 59.347 1.00 46.31 99 VAL A CA 1
ATOM 746 C C . VAL A 1 99 ? -57.870 7.231 60.703 1.00 46.31 99 VAL A C 1
ATOM 748 O O . VAL A 1 99 ? -58.685 7.346 61.618 1.00 46.31 99 VAL A O 1
ATOM 751 N N . PRO A 1 100 ? -56.583 7.606 60.851 1.00 49.09 100 PRO A N 1
ATOM 752 C CA . PRO A 1 100 ? -56.220 9.022 61.066 1.00 49.09 100 PRO A CA 1
ATOM 753 C C . PRO A 1 100 ? -54.981 9.425 60.231 1.00 49.09 100 PRO A C 1
ATOM 755 O O . PRO A 1 100 ? -54.067 8.642 60.016 1.00 49.09 100 PRO A O 1
ATOM 758 N N . ARG A 1 101 ? -54.972 10.571 59.543 1.00 36.62 101 ARG A N 1
ATOM 759 C CA . ARG A 1 101 ? -54.749 11.954 60.020 1.00 36.62 101 ARG A CA 1
ATOM 760 C C . ARG A 1 101 ? -53.281 12.259 60.377 1.00 36.62 101 ARG A C 1
ATOM 762 O O . ARG A 1 101 ? -52.816 11.960 61.463 1.00 36.62 101 ARG A O 1
ATOM 769 N N . SER A 1 102 ? -52.633 12.960 59.438 1.00 40.06 102 SER A N 1
ATOM 770 C CA . SER A 1 102 ? -51.718 14.101 59.622 1.00 40.06 102 SER A CA 1
ATOM 771 C C . SER A 1 102 ? -50.725 14.058 60.791 1.00 40.06 102 SER A C 1
ATOM 773 O O . SER A 1 102 ? -51.080 14.388 61.919 1.00 40.06 102 SER A O 1
ATOM 775 N N . SER A 1 103 ? -49.440 13.927 60.460 1.00 46.62 103 SER A N 1
ATOM 776 C CA . SER A 1 103 ? -48.359 14.528 61.245 1.00 46.62 103 SER A CA 1
ATOM 777 C C . SER A 1 103 ? -47.357 15.195 60.303 1.00 46.62 103 SER A C 1
ATOM 779 O O . SER A 1 103 ? -46.574 14.544 59.615 1.00 46.62 103 SER A O 1
ATOM 781 N N . ARG A 1 104 ? -47.454 16.526 60.236 1.00 52.25 104 ARG A N 1
ATOM 782 C CA . ARG A 1 104 ? -46.359 17.415 59.841 1.00 52.25 104 ARG A CA 1
ATOM 783 C C . ARG A 1 104 ? -45.364 17.422 60.996 1.00 52.25 104 ARG A C 1
ATOM 785 O O . ARG A 1 104 ? -45.824 17.483 62.126 1.00 52.25 104 ARG A O 1
ATOM 792 N N . ASN A 1 105 ? -44.066 17.448 60.704 1.00 48.00 105 ASN A N 1
ATOM 793 C CA . ASN A 1 105 ? -43.048 18.214 61.441 1.00 48.00 105 ASN A CA 1
ATOM 794 C C . ASN A 1 105 ? -41.764 18.217 60.584 1.00 48.00 105 ASN A C 1
ATOM 796 O O . ASN A 1 105 ? -41.200 17.165 60.314 1.00 48.00 105 ASN A O 1
ATOM 800 N N . THR A 1 106 ? -41.450 19.280 59.839 1.00 39.25 106 THR A N 1
ATOM 801 C CA . THR A 1 106 ? -40.601 20.434 60.213 1.00 39.25 106 THR A CA 1
ATOM 802 C C . THR A 1 106 ? -39.240 20.110 60.843 1.00 39.25 106 THR A C 1
ATOM 804 O O . THR A 1 106 ? -39.154 19.774 62.014 1.00 39.25 106 THR A O 1
ATOM 807 N N . VAL A 1 107 ? -38.204 20.405 60.042 1.00 43.50 107 VAL A N 1
ATOM 808 C CA . VAL A 1 107 ? -36.954 21.115 60.385 1.00 43.50 107 VAL A CA 1
ATOM 809 C C . VAL A 1 107 ? -35.989 20.433 61.363 1.00 43.50 107 VAL A C 1
ATOM 811 O O . VAL A 1 107 ? -36.173 20.492 62.568 1.00 43.50 107 VAL A O 1
ATOM 814 N N . SER A 1 108 ? -34.811 20.053 60.862 1.00 44.31 108 SER A N 1
ATOM 815 C CA . SER A 1 108 ? -33.574 20.654 61.377 1.00 44.31 108 SER A CA 1
ATOM 816 C C . SER A 1 108 ? -32.450 20.610 60.341 1.00 44.31 108 SER A C 1
ATOM 818 O O . SER A 1 108 ? -32.153 19.612 59.691 1.00 44.31 108 SER A O 1
ATOM 820 N N . ARG A 1 109 ? -31.888 21.797 60.128 1.00 45.56 109 ARG A N 1
ATOM 821 C CA . ARG A 1 109 ? -30.741 22.106 59.283 1.00 45.56 109 ARG A CA 1
ATOM 822 C C . ARG A 1 109 ? -29.454 21.828 60.067 1.00 45.56 109 ARG A C 1
ATOM 824 O O . ARG A 1 109 ? -29.412 22.106 61.258 1.00 45.56 109 ARG A O 1
ATOM 831 N N . ARG A 1 110 ? -28.393 21.514 59.312 1.00 45.38 110 ARG A N 1
ATOM 832 C CA . ARG A 1 110 ? -26.958 21.684 59.627 1.00 45.38 110 ARG A CA 1
ATOM 833 C C . ARG A 1 110 ? -26.315 20.636 60.536 1.00 45.38 110 ARG A C 1
ATOM 835 O O . ARG A 1 110 ? -26.198 20.859 61.728 1.00 45.38 110 ARG A O 1
ATOM 842 N N . TRP A 1 111 ? -25.699 19.636 59.908 1.00 43.50 111 TRP A N 1
ATOM 843 C CA . TRP A 1 111 ? -24.288 19.323 60.153 1.00 43.50 111 TRP A CA 1
ATOM 844 C C . TRP A 1 111 ? -23.609 19.094 58.802 1.00 43.50 111 TRP A C 1
ATOM 846 O O . TRP A 1 111 ? -24.016 18.248 58.014 1.00 43.50 111 TRP A O 1
ATOM 856 N N . LEU A 1 112 ? -22.637 19.952 58.509 1.00 47.94 112 LEU A N 1
ATOM 857 C CA . LEU A 1 112 ? -21.795 19.947 57.322 1.00 47.94 112 LEU A CA 1
ATOM 858 C C . LEU A 1 112 ? -20.435 19.456 57.818 1.00 47.94 112 LEU A C 1
ATOM 860 O O . LEU A 1 112 ? -19.772 20.193 58.539 1.00 47.94 112 LEU A O 1
ATOM 864 N N . LEU A 1 113 ? -20.041 18.231 57.475 1.00 43.41 113 LEU A N 1
ATOM 865 C CA . LEU A 1 113 ? -18.639 17.820 57.473 1.00 43.41 113 LEU A CA 1
ATOM 866 C C . LEU A 1 113 ? -18.373 16.952 56.242 1.00 43.41 113 LEU A C 1
ATOM 868 O O . LEU A 1 113 ? -19.203 16.162 55.802 1.00 43.41 113 LEU A O 1
ATOM 872 N N . LEU A 1 114 ? -17.219 17.237 55.658 1.00 44.66 114 LEU A N 1
ATOM 873 C CA . LEU A 1 114 ? -16.763 16.914 54.321 1.00 44.66 114 LEU A CA 1
ATOM 874 C C . LEU A 1 114 ? -16.272 15.467 54.171 1.00 44.66 114 LEU A C 1
ATOM 876 O O . LEU A 1 114 ? -15.574 14.953 55.034 1.00 44.66 114 LEU A O 1
ATOM 880 N N . ALA A 1 115 ? -16.564 14.931 52.982 1.00 43.38 115 ALA A N 1
ATOM 881 C CA . ALA A 1 115 ? -15.685 14.157 52.102 1.00 43.38 115 ALA A CA 1
ATOM 882 C C . ALA A 1 115 ? -15.031 12.859 52.617 1.00 43.38 115 ALA A C 1
ATOM 884 O O . ALA A 1 115 ? -14.080 12.888 53.387 1.00 43.38 115 ALA A O 1
ATOM 885 N N . LEU A 1 116 ? -15.386 11.740 51.971 1.00 44.94 116 LEU A N 1
ATOM 886 C CA . LEU A 1 116 ? -14.389 10.896 51.305 1.00 44.94 116 LEU A CA 1
ATOM 887 C C . LEU A 1 116 ? -15.014 10.108 50.143 1.00 44.94 116 LEU A C 1
ATOM 889 O O . LEU A 1 116 ? -16.068 9.489 50.241 1.00 44.94 116 LEU A O 1
ATOM 893 N N . VAL A 1 117 ? -14.322 10.239 49.020 1.00 49.06 117 VAL A N 1
ATOM 894 C CA . VAL A 1 117 ? -14.508 9.683 47.684 1.00 49.06 117 VAL A CA 1
ATOM 895 C C . VAL A 1 117 ? -14.753 8.170 47.684 1.00 49.06 117 VAL A C 1
ATOM 897 O O . VAL A 1 117 ? -13.935 7.408 48.182 1.00 49.06 117 VAL A O 1
ATOM 900 N N . ALA A 1 118 ? -15.797 7.735 46.981 1.00 44.88 118 ALA A N 1
ATOM 901 C CA . ALA A 1 118 ? -15.793 6.465 46.259 1.00 44.88 118 ALA A CA 1
ATOM 902 C C . ALA A 1 118 ? -16.474 6.694 44.906 1.00 44.88 118 ALA A C 1
ATOM 904 O O . ALA A 1 118 ? -17.648 6.396 44.696 1.00 44.88 118 ALA A O 1
ATOM 905 N N . ILE A 1 119 ? -15.721 7.311 43.994 1.00 53.62 119 ILE A N 1
ATOM 906 C CA . ILE A 1 119 ? -16.016 7.273 42.565 1.00 53.62 119 ILE A CA 1
ATOM 907 C C . ILE A 1 119 ? -15.963 5.794 42.174 1.00 53.62 119 ILE A C 1
ATOM 909 O O . ILE A 1 119 ? -14.884 5.224 42.031 1.00 53.62 119 ILE A O 1
ATOM 913 N N . VAL A 1 120 ? -17.123 5.159 42.020 1.00 48.28 120 VAL A N 1
ATOM 914 C CA . VAL A 1 120 ? -17.231 3.877 41.319 1.00 48.28 120 VAL A CA 1
ATOM 915 C C . VAL A 1 120 ? -17.107 4.193 39.831 1.00 48.28 120 VAL A C 1
ATOM 917 O O . VAL A 1 120 ? -18.089 4.278 39.102 1.00 48.28 120 VAL A O 1
ATOM 920 N N . ALA A 1 121 ? -15.881 4.460 39.386 1.00 53.41 121 ALA A N 1
ATOM 921 C CA . ALA A 1 121 ? -15.556 4.394 37.974 1.00 53.41 121 ALA A CA 1
ATOM 922 C C . ALA A 1 121 ? -15.586 2.908 37.591 1.00 53.41 121 ALA A C 1
ATOM 924 O O . ALA A 1 121 ? -14.866 2.123 38.216 1.00 53.41 121 ALA A O 1
ATOM 925 N N . PRO A 1 122 ? -16.367 2.476 36.587 1.00 46.84 122 PRO A N 1
ATOM 926 C CA . PRO A 1 122 ? -16.136 1.175 35.987 1.00 46.84 122 PRO A CA 1
ATOM 927 C C . PRO A 1 122 ? -14.788 1.238 35.253 1.00 46.84 122 PRO A C 1
ATOM 929 O O . PRO A 1 122 ? -14.707 1.574 34.076 1.00 46.84 122 PRO A O 1
ATOM 932 N N . LEU A 1 123 ? -13.710 0.908 35.965 1.00 53.84 123 LEU A N 1
ATOM 933 C CA . LEU A 1 123 ? -12.325 0.776 35.487 1.00 53.84 123 LEU A CA 1
ATOM 934 C C . LEU A 1 123 ? -12.123 -0.417 34.524 1.00 53.84 123 LEU A C 1
ATOM 936 O O . LEU A 1 123 ? -11.028 -0.957 34.419 1.00 53.84 123 LEU A O 1
ATOM 940 N N . GLY A 1 124 ? -13.171 -0.858 33.825 1.00 48.09 124 GLY A N 1
ATOM 941 C CA . GLY A 1 124 ? -13.147 -2.052 32.973 1.00 48.09 124 GLY A CA 1
ATOM 942 C C . GLY A 1 124 ? -13.211 -1.788 31.468 1.00 48.09 124 GLY A C 1
ATOM 943 O O . GLY A 1 124 ? -13.161 -2.737 30.698 1.00 48.09 124 GLY A O 1
ATOM 944 N N . TRP A 1 125 ? -13.348 -0.530 31.034 1.00 51.88 125 TRP A N 1
ATOM 945 C CA . TRP A 1 125 ? -13.597 -0.171 29.626 1.00 51.88 125 TRP A CA 1
ATOM 946 C C . TRP A 1 125 ? -12.470 0.663 29.020 1.00 51.88 125 TRP A C 1
ATOM 948 O O . TRP A 1 125 ? -12.677 1.499 28.152 1.00 51.88 125 TRP A O 1
ATOM 958 N N . VAL A 1 126 ? -11.246 0.477 29.482 1.00 52.75 126 VAL A N 1
ATOM 959 C CA . VAL A 1 126 ? -10.079 0.962 28.755 1.00 52.75 126 VAL A CA 1
ATOM 960 C C . VAL A 1 126 ? -9.162 -0.237 28.682 1.00 52.75 126 VAL A C 1
ATOM 962 O O . VAL A 1 126 ? -8.904 -0.831 29.720 1.00 52.75 126 VAL A O 1
ATOM 965 N N . MET A 1 127 ? -8.674 -0.570 27.483 1.00 53.91 127 MET A N 1
ATOM 966 C CA . MET A 1 127 ? -7.595 -1.539 27.192 1.00 53.91 127 MET A CA 1
ATOM 967 C C . MET A 1 127 ? -7.968 -2.785 26.361 1.00 53.91 127 MET A C 1
ATOM 969 O O . MET A 1 127 ? -7.329 -3.818 26.518 1.00 53.91 127 MET A O 1
ATOM 973 N N . THR A 1 128 ? -8.881 -2.698 25.385 1.00 45.97 128 THR A N 1
ATOM 974 C CA . THR A 1 128 ? -8.970 -3.732 24.318 1.00 45.97 128 THR A CA 1
ATOM 975 C C . THR A 1 128 ? -8.779 -3.220 22.885 1.00 45.97 128 THR A C 1
ATOM 977 O O . THR A 1 128 ? -8.822 -4.010 21.952 1.00 45.97 128 THR A O 1
ATOM 980 N N . HIS A 1 129 ? -8.476 -1.936 22.655 1.00 49.94 129 HIS A N 1
ATOM 981 C CA . HIS A 1 129 ? -8.325 -1.394 21.286 1.00 49.94 129 HIS A CA 1
ATOM 982 C C . HIS A 1 129 ? -6.884 -1.275 20.759 1.00 49.94 129 HIS A C 1
ATOM 984 O O . HIS A 1 129 ? -6.675 -0.782 19.654 1.00 49.94 129 HIS A O 1
ATOM 990 N N . ARG A 1 130 ? -5.855 -1.726 21.492 1.00 47.78 130 ARG A N 1
ATOM 991 C CA . ARG A 1 130 ? -4.457 -1.488 21.070 1.00 47.78 130 ARG A CA 1
ATOM 992 C C . ARG A 1 130 ? -4.027 -2.258 19.814 1.00 47.78 130 ARG A C 1
ATOM 994 O O . ARG A 1 130 ? -3.082 -1.824 19.157 1.00 47.78 130 ARG A O 1
ATOM 1001 N N . GLU A 1 131 ? -4.694 -3.352 19.457 1.00 50.06 131 GLU A N 1
ATOM 1002 C CA . GLU A 1 131 ? -4.269 -4.211 18.341 1.00 50.06 131 GLU A CA 1
ATOM 1003 C C . GLU A 1 131 ? -4.841 -3.769 16.981 1.00 50.06 131 GLU A C 1
ATOM 1005 O O . GLU A 1 131 ? -4.164 -3.905 15.969 1.00 50.06 131 GLU A O 1
ATOM 1010 N N . ALA A 1 132 ? -5.997 -3.089 16.960 1.00 54.72 132 ALA A N 1
ATOM 1011 C CA . ALA A 1 132 ? -6.640 -2.589 15.735 1.00 54.72 132 ALA A CA 1
ATOM 1012 C C . ALA A 1 132 ? -5.953 -1.357 15.103 1.00 54.72 132 ALA A C 1
ATOM 1014 O O . ALA A 1 132 ? -6.305 -0.935 14.009 1.00 54.72 132 ALA A O 1
ATOM 1015 N N . THR A 1 133 ? -4.955 -0.765 15.768 1.00 66.88 133 THR A N 1
ATOM 1016 C CA . THR A 1 133 ? -4.304 0.489 15.326 1.00 66.88 133 THR A CA 1
ATOM 1017 C C . THR A 1 133 ? -3.038 0.285 14.494 1.00 66.88 133 THR A C 1
ATOM 1019 O O . THR A 1 133 ? -2.319 1.249 14.218 1.00 66.88 133 THR A O 1
ATOM 1022 N N . ARG A 1 134 ? -2.729 -0.967 14.133 1.00 86.31 134 ARG A N 1
ATOM 1023 C CA . ARG A 1 134 ? -1.571 -1.324 13.311 1.00 86.31 134 ARG A CA 1
ATOM 1024 C C . ARG A 1 134 ? -2.007 -2.130 12.102 1.00 86.31 134 ARG A C 1
ATOM 1026 O O . ARG A 1 134 ? -2.657 -3.156 12.252 1.00 86.31 134 ARG A O 1
ATOM 1033 N N . GLY A 1 135 ? -1.609 -1.697 10.917 1.00 89.50 135 GLY A N 1
ATOM 1034 C CA . GLY A 1 135 ? -1.905 -2.426 9.691 1.00 89.50 135 GLY A CA 1
ATOM 1035 C C . GLY A 1 135 ? -1.421 -1.693 8.454 1.00 89.50 135 GLY A C 1
ATOM 1036 O O . GLY A 1 135 ? -1.027 -0.530 8.527 1.00 89.50 135 GLY A O 1
ATOM 1037 N N . VAL A 1 136 ? -1.454 -2.393 7.325 1.00 93.69 136 VAL A N 1
ATOM 1038 C CA . VAL A 1 136 ? -1.297 -1.810 5.992 1.00 93.69 136 VAL A CA 1
ATOM 1039 C C . VAL A 1 136 ? -2.564 -2.115 5.212 1.00 93.69 136 VAL A C 1
ATOM 1041 O O . VAL A 1 136 ? -3.013 -3.258 5.180 1.00 93.69 136 VAL A O 1
ATOM 1044 N N . TYR A 1 137 ? -3.125 -1.090 4.589 1.00 95.69 137 TYR A N 1
ATOM 1045 C CA . TYR A 1 137 ? -4.351 -1.146 3.811 1.00 95.69 137 TYR A CA 1
ATOM 1046 C C . TYR A 1 137 ? -4.051 -0.635 2.412 1.00 95.69 137 TYR A C 1
ATOM 1048 O O . TYR A 1 137 ? -3.379 0.384 2.273 1.00 95.69 137 TYR A O 1
ATOM 1056 N N . VAL A 1 138 ? -4.543 -1.312 1.381 1.00 97.44 138 VAL A N 1
ATOM 1057 C CA . VAL A 1 138 ? -4.331 -0.922 -0.018 1.00 97.44 138 VAL A CA 1
ATOM 1058 C C . VAL A 1 138 ? -5.640 -0.932 -0.792 1.00 97.44 138 VAL A C 1
ATOM 1060 O O . VAL A 1 138 ? -6.540 -1.726 -0.516 1.00 97.44 138 VAL A O 1
ATOM 1063 N N . GLY A 1 139 ? -5.767 -0.040 -1.768 1.00 96.12 139 GLY A N 1
ATOM 1064 C CA . GLY A 1 139 ? -6.986 0.078 -2.556 1.00 96.12 139 GLY A CA 1
ATOM 1065 C C . GLY A 1 139 ? -6.817 0.878 -3.835 1.00 96.12 139 GLY A C 1
ATOM 1066 O O . GLY A 1 139 ? -5.836 1.597 -4.029 1.00 96.12 139 GLY A O 1
ATOM 1067 N N . ARG A 1 140 ? -7.809 0.756 -4.717 1.00 96.94 140 ARG A N 1
ATOM 1068 C CA . ARG A 1 140 ? -7.944 1.618 -5.893 1.00 96.94 140 ARG A CA 1
ATOM 1069 C C . ARG A 1 140 ? -8.741 2.856 -5.530 1.00 96.94 140 ARG A C 1
ATOM 1071 O O . ARG A 1 140 ? -9.716 2.762 -4.790 1.00 96.94 140 ARG A O 1
ATOM 1078 N N . ILE A 1 141 ? -8.379 3.983 -6.127 1.00 96.38 141 ILE A N 1
ATOM 1079 C CA . ILE A 1 141 ? -9.212 5.181 -6.116 1.00 96.38 141 ILE A CA 1
ATOM 1080 C C . ILE A 1 141 ? -10.120 5.117 -7.356 1.00 96.38 141 ILE A C 1
ATOM 1082 O O . ILE A 1 141 ? -9.603 5.172 -8.479 1.00 96.38 141 ILE A O 1
ATOM 1086 N N . PRO A 1 142 ? -11.449 4.968 -7.195 1.00 90.75 142 PRO A N 1
ATOM 1087 C CA . PRO A 1 142 ? -12.385 4.897 -8.313 1.00 90.75 142 PRO A CA 1
ATOM 1088 C C . PRO A 1 142 ? -12.265 6.094 -9.259 1.00 90.75 142 PRO A C 1
ATOM 1090 O O . PRO A 1 142 ? -11.915 7.196 -8.842 1.00 90.75 142 PRO A O 1
ATOM 1093 N N . ASN A 1 143 ? -12.582 5.874 -10.538 1.00 87.62 143 ASN A N 1
ATOM 1094 C CA . ASN A 1 143 ? -12.517 6.897 -11.592 1.00 87.62 143 ASN A CA 1
ATOM 1095 C C . ASN A 1 143 ? -11.129 7.549 -11.745 1.00 87.62 143 ASN A C 1
ATOM 1097 O O . ASN A 1 143 ? -11.007 8.678 -12.214 1.00 87.62 143 ASN A O 1
ATOM 1101 N N . SER A 1 144 ? -10.072 6.833 -11.361 1.00 92.62 144 SER A N 1
ATOM 1102 C CA . SER A 1 144 ? -8.688 7.268 -11.512 1.00 92.62 144 SER A CA 1
ATOM 1103 C C . SER A 1 144 ? -7.776 6.073 -11.811 1.00 92.62 144 SER A C 1
ATOM 1105 O O . SER A 1 144 ? -8.164 4.914 -11.654 1.00 92.62 144 SER A O 1
ATOM 1107 N N . ARG A 1 145 ? -6.530 6.348 -12.212 1.00 93.62 145 ARG A N 1
ATOM 1108 C CA . ARG A 1 145 ? -5.474 5.323 -12.318 1.00 93.62 145 ARG A CA 1
ATOM 1109 C C . ARG A 1 145 ? -4.730 5.094 -10.997 1.00 93.62 145 ARG A C 1
ATOM 1111 O O . ARG A 1 145 ? -3.832 4.250 -10.956 1.00 93.62 145 ARG A O 1
ATOM 1118 N N . ALA A 1 146 ? -5.073 5.860 -9.961 1.00 97.06 146 ALA A N 1
ATOM 1119 C CA . ALA A 1 146 ? -4.330 5.935 -8.719 1.00 97.06 146 ALA A CA 1
ATOM 1120 C C . ALA A 1 146 ? -4.719 4.830 -7.738 1.00 97.06 146 ALA A C 1
ATOM 1122 O O . ALA A 1 146 ? -5.888 4.460 -7.594 1.00 97.06 146 ALA A O 1
ATOM 1123 N N . PHE A 1 147 ? -3.711 4.323 -7.039 1.00 98.38 147 PHE A N 1
ATOM 1124 C CA . PHE A 1 147 ? -3.868 3.481 -5.864 1.00 98.38 147 PHE A CA 1
ATOM 1125 C C . PHE A 1 147 ? -3.574 4.299 -4.613 1.00 98.38 147 PHE A C 1
ATOM 1127 O O . PHE A 1 147 ? -2.843 5.291 -4.656 1.00 98.38 147 PHE A O 1
ATOM 1134 N N . VAL A 1 148 ? -4.138 3.855 -3.498 1.00 98.50 148 VAL A N 1
ATOM 1135 C CA . VAL A 1 148 ? -3.861 4.369 -2.162 1.00 98.50 148 VAL A CA 1
ATOM 1136 C C . VAL A 1 148 ? -3.339 3.232 -1.298 1.00 98.50 148 VAL A C 1
ATOM 1138 O O . VAL A 1 148 ? -3.856 2.116 -1.347 1.00 98.50 148 VAL A O 1
ATOM 1141 N N . ALA A 1 149 ? -2.315 3.521 -0.505 1.00 98.06 149 ALA A N 1
ATOM 1142 C CA . ALA A 1 149 ? -1.855 2.654 0.561 1.00 98.06 149 ALA A CA 1
ATOM 1143 C C . ALA A 1 149 ? -1.782 3.442 1.866 1.00 98.06 149 ALA A C 1
ATOM 1145 O O . ALA A 1 149 ? -1.307 4.575 1.875 1.00 98.06 149 ALA A O 1
ATOM 1146 N N . ILE A 1 150 ? -2.246 2.848 2.960 1.00 97.62 150 ILE A N 1
ATOM 1147 C CA . ILE A 1 150 ? -2.297 3.461 4.287 1.00 97.62 150 ILE A CA 1
ATOM 1148 C C . ILE A 1 150 ? -1.656 2.491 5.262 1.00 97.62 150 ILE A C 1
ATOM 1150 O O . ILE A 1 150 ? -2.119 1.368 5.413 1.00 97.62 150 ILE A O 1
ATOM 1154 N N . ALA A 1 151 ? -0.599 2.926 5.931 1.00 94.56 151 ALA A N 1
ATOM 1155 C CA . ALA A 1 151 ? -0.002 2.220 7.046 1.00 94.56 151 ALA A CA 1
ATOM 1156 C C . ALA A 1 151 ? -0.375 2.946 8.342 1.00 94.56 151 ALA A C 1
ATOM 1158 O O . ALA A 1 151 ? -0.255 4.169 8.428 1.00 94.56 151 ALA A O 1
ATOM 1159 N N . THR A 1 152 ? -0.815 2.207 9.355 1.00 92.88 152 THR A N 1
ATOM 1160 C CA . THR A 1 152 ? -1.133 2.738 10.685 1.00 92.88 152 THR A CA 1
ATOM 1161 C C . THR A 1 152 ? -0.199 2.147 11.730 1.00 92.88 152 THR A C 1
ATOM 1163 O O . THR A 1 152 ? 0.187 0.980 11.656 1.00 92.88 152 THR A O 1
ATOM 1166 N N . GLN A 1 153 ? 0.200 2.970 12.696 1.00 88.56 153 GLN A N 1
ATOM 1167 C CA . GLN A 1 153 ? 1.021 2.557 13.823 1.00 88.56 153 GLN A CA 1
ATOM 1168 C C . GLN A 1 153 ? 0.744 3.441 15.038 1.00 88.56 153 GLN A C 1
ATOM 1170 O O . GLN A 1 153 ? 1.166 4.593 15.068 1.00 88.56 153 GLN A O 1
ATOM 1175 N N . GLN A 1 154 ? 0.102 2.877 16.068 1.00 81.25 154 GLN A N 1
ATOM 1176 C CA . GLN A 1 154 ? -0.013 3.457 17.419 1.00 81.25 154 GLN A CA 1
ATOM 1177 C C . GLN A 1 154 ? -0.254 4.975 17.438 1.00 81.25 154 GLN A C 1
ATOM 1179 O O . GLN A 1 154 ? 0.578 5.742 17.919 1.00 81.25 154 GLN A O 1
ATOM 1184 N N . GLY A 1 155 ? -1.394 5.407 16.901 1.00 87.62 155 GLY A N 1
ATOM 1185 C CA . GLY A 1 155 ? -1.780 6.820 16.902 1.00 87.62 155 GLY A CA 1
ATOM 1186 C C . GLY A 1 155 ? -1.190 7.650 15.761 1.00 87.62 155 GLY A C 1
ATOM 1187 O O . GLY A 1 155 ? -1.543 8.813 15.629 1.00 87.62 155 GLY A O 1
ATOM 1188 N N . ARG A 1 156 ? -0.348 7.067 14.902 1.00 91.19 156 ARG A N 1
ATOM 1189 C CA . ARG A 1 156 ? 0.186 7.702 13.689 1.00 91.19 156 ARG A CA 1
ATOM 1190 C C . ARG A 1 156 ? -0.243 6.942 12.443 1.00 91.19 156 ARG A C 1
ATOM 1192 O O . ARG A 1 156 ? -0.487 5.733 12.488 1.00 91.19 156 ARG A O 1
ATOM 1199 N N . ALA A 1 157 ? -0.260 7.640 11.317 1.00 94.50 157 ALA A N 1
ATOM 1200 C CA . ALA A 1 157 ? -0.468 7.030 10.018 1.00 94.50 157 ALA A CA 1
ATOM 1201 C C . ALA A 1 157 ? 0.386 7.677 8.924 1.00 94.50 157 ALA A C 1
ATOM 1203 O O . ALA A 1 157 ? 0.666 8.879 8.923 1.00 94.50 157 ALA A O 1
ATOM 1204 N N . LEU A 1 158 ? 0.780 6.837 7.975 1.00 95.88 158 LEU A N 1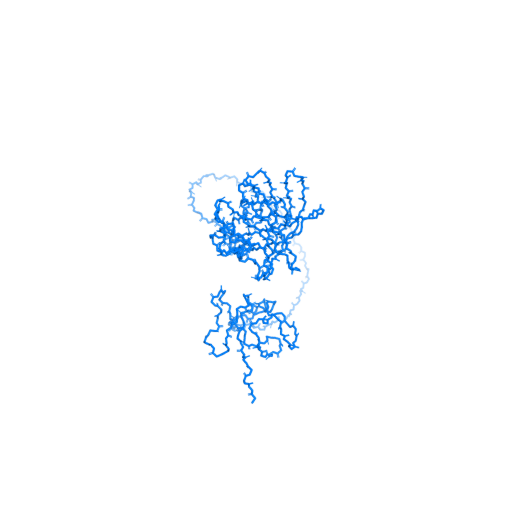
ATOM 1205 C CA . LEU A 1 158 ? 1.439 7.197 6.731 1.00 95.88 158 LEU A CA 1
ATOM 1206 C C . LEU A 1 158 ? 0.521 6.749 5.601 1.00 95.88 158 LEU A C 1
ATOM 1208 O O . LEU A 1 158 ? 0.077 5.604 5.598 1.00 95.88 158 LEU A O 1
ATOM 1212 N N . ALA A 1 159 ? 0.269 7.610 4.624 1.00 97.81 159 ALA A N 1
ATOM 1213 C CA . ALA A 1 159 ? -0.381 7.187 3.394 1.00 97.81 159 ALA A CA 1
ATOM 1214 C C . ALA A 1 159 ? 0.448 7.567 2.175 1.00 97.81 159 ALA A C 1
ATOM 1216 O O . ALA A 1 159 ? 1.217 8.530 2.195 1.00 97.81 159 ALA A O 1
ATOM 1217 N N . TYR A 1 160 ? 0.276 6.801 1.110 1.00 98.31 160 TYR A N 1
ATOM 1218 C CA . TYR A 1 160 ? 0.859 7.071 -0.189 1.00 98.31 160 TYR A CA 1
ATOM 1219 C C . TYR A 1 160 ? -0.214 6.918 -1.261 1.00 98.31 160 TYR A C 1
ATOM 1221 O O . TYR A 1 160 ? -0.958 5.937 -1.258 1.00 98.31 160 TYR A O 1
ATOM 1229 N N . VAL A 1 161 ? -0.302 7.896 -2.160 1.00 98.44 161 VAL A N 1
ATOM 1230 C CA . VAL A 1 161 ? -1.190 7.860 -3.325 1.00 98.44 161 VAL A CA 1
ATOM 1231 C C . VAL A 1 161 ? -0.348 7.967 -4.585 1.00 98.44 161 VAL A C 1
ATOM 1233 O O . VAL A 1 161 ? 0.434 8.909 -4.731 1.00 98.44 161 VAL A O 1
ATOM 1236 N N . CYS A 1 162 ? -0.516 7.005 -5.493 1.00 97.44 162 CYS A N 1
ATOM 1237 C CA . CYS A 1 162 ? 0.308 6.899 -6.689 1.00 97.44 162 CYS A CA 1
ATOM 1238 C C . CYS A 1 162 ? -0.466 6.390 -7.901 1.00 97.44 162 CYS A C 1
ATOM 1240 O O . CYS A 1 162 ? -1.207 5.414 -7.803 1.00 97.44 162 CYS A O 1
ATOM 1242 N N . ASP A 1 163 ? -0.266 7.030 -9.055 1.00 96.38 163 ASP A N 1
ATOM 1243 C CA . ASP A 1 163 ? -0.868 6.640 -10.337 1.00 96.38 163 ASP A CA 1
ATOM 1244 C C . ASP A 1 163 ? 0.095 5.894 -11.270 1.00 96.38 163 ASP A C 1
ATOM 1246 O O . ASP A 1 163 ? -0.272 5.563 -12.397 1.00 96.38 163 ASP A O 1
ATOM 1250 N N . GLY A 1 164 ? 1.315 5.608 -10.810 1.00 95.06 164 GLY A N 1
ATOM 1251 C CA . GLY A 1 164 ? 2.348 4.933 -11.597 1.00 95.06 164 GLY A CA 1
ATOM 1252 C C . GLY A 1 164 ? 3.004 5.810 -12.665 1.00 95.06 164 GLY A C 1
ATOM 1253 O O . GLY A 1 164 ? 3.788 5.296 -13.457 1.00 95.06 164 GLY A O 1
ATOM 1254 N N . GLU A 1 165 ? 2.697 7.110 -12.710 1.00 92.88 165 GLU A N 1
ATOM 1255 C CA . GLU A 1 165 ? 3.254 8.030 -13.701 1.00 92.88 165 GLU A CA 1
ATOM 1256 C C . GLU A 1 165 ? 3.781 9.322 -13.073 1.00 92.88 165 GLU A C 1
ATOM 1258 O O . GLU A 1 165 ? 4.985 9.577 -13.110 1.00 92.88 165 GLU A O 1
ATOM 1263 N N . ARG A 1 166 ? 2.890 10.156 -12.523 1.00 88.12 166 ARG A N 1
ATOM 1264 C CA . ARG A 1 166 ? 3.222 11.517 -12.063 1.00 88.12 166 ARG A CA 1
ATOM 1265 C C . ARG A 1 166 ? 2.701 11.832 -10.668 1.00 88.12 166 ARG A C 1
ATOM 1267 O O . ARG A 1 166 ? 3.300 12.659 -9.984 1.00 88.12 166 ARG A O 1
ATOM 1274 N N . VAL A 1 167 ? 1.600 11.214 -10.248 1.00 93.69 167 VAL A N 1
ATOM 1275 C CA . VAL A 1 167 ? 1.062 11.378 -8.896 1.00 93.69 167 VAL A CA 1
ATOM 1276 C C . VAL A 1 167 ? 1.875 10.489 -7.963 1.00 93.69 167 VAL A C 1
ATOM 1278 O O . VAL A 1 167 ? 1.957 9.282 -8.176 1.00 93.69 167 VAL A O 1
ATOM 1281 N N . ALA A 1 168 ? 2.485 11.091 -6.943 1.00 95.88 168 ALA A N 1
ATOM 1282 C CA . ALA A 1 168 ? 3.304 10.406 -5.945 1.00 95.88 168 ALA A CA 1
ATOM 1283 C C . ALA A 1 168 ? 3.283 11.177 -4.623 1.00 95.88 168 ALA A C 1
ATOM 1285 O O . ALA A 1 168 ? 4.277 11.782 -4.213 1.00 95.88 168 ALA A O 1
ATOM 1286 N N . GLU A 1 169 ? 2.128 11.170 -3.967 1.00 96.88 169 GLU A N 1
ATOM 1287 C CA . GLU A 1 169 ? 1.878 11.988 -2.784 1.00 96.88 169 GLU A CA 1
ATOM 1288 C C . GLU A 1 169 ? 2.005 11.177 -1.500 1.00 96.88 169 GLU A C 1
ATOM 1290 O O . GLU A 1 169 ? 1.321 10.171 -1.312 1.00 96.88 169 GLU A O 1
ATOM 1295 N N . TRP A 1 170 ? 2.874 11.641 -0.601 1.00 96.88 170 TRP A N 1
ATOM 1296 C CA . TRP A 1 170 ? 3.070 11.067 0.729 1.00 96.88 170 TRP A CA 1
ATOM 1297 C C . TRP A 1 170 ? 2.358 11.921 1.769 1.00 96.88 170 TRP A C 1
ATOM 1299 O O . TRP A 1 170 ? 2.655 13.109 1.899 1.00 96.88 170 TRP A O 1
ATOM 1309 N N . PHE A 1 171 ? 1.486 11.302 2.556 1.00 97.94 171 PHE A N 1
ATOM 1310 C CA . PHE A 1 171 ? 0.704 11.946 3.603 1.00 97.94 171 PHE A CA 1
ATOM 1311 C C . PHE A 1 171 ? 1.128 11.434 4.973 1.00 97.94 171 PHE A C 1
ATOM 1313 O O . PHE A 1 171 ? 1.408 10.247 5.137 1.00 97.94 171 PHE A O 1
ATOM 1320 N N . ARG A 1 172 ? 1.130 12.318 5.970 1.00 96.12 172 ARG A N 1
ATOM 1321 C CA . ARG A 1 172 ? 1.356 11.969 7.377 1.00 96.12 172 ARG A CA 1
ATOM 1322 C C . ARG A 1 172 ? 0.348 12.666 8.270 1.00 96.12 172 ARG A C 1
ATOM 1324 O O . ARG A 1 172 ? -0.153 13.737 7.927 1.00 96.12 172 ARG A O 1
ATOM 1331 N N . GLY A 1 173 ? 0.084 12.055 9.411 1.00 95.00 173 GLY A N 1
ATOM 1332 C CA . GLY A 1 173 ? -0.753 12.620 10.455 1.00 95.00 173 GLY A CA 1
ATOM 1333 C C . GLY A 1 173 ? -1.145 11.563 11.472 1.00 95.00 173 GLY A C 1
ATOM 1334 O O . GLY A 1 173 ? -0.492 10.520 11.591 1.00 95.00 173 GLY A O 1
ATOM 1335 N N . ASP A 1 174 ? -2.228 11.846 12.178 1.00 92.19 174 ASP A N 1
ATOM 1336 C CA . ASP A 1 174 ? -2.611 11.103 13.367 1.00 92.19 174 ASP A CA 1
ATOM 1337 C C . ASP A 1 174 ? -3.751 10.119 13.087 1.00 92.19 174 ASP A C 1
ATOM 1339 O O . ASP A 1 174 ? -4.615 10.349 12.233 1.00 92.19 174 ASP A O 1
ATOM 1343 N N . LEU A 1 175 ? -3.732 9.021 13.843 1.00 91.62 175 LEU A N 1
ATOM 1344 C CA . LEU A 1 175 ? -4.841 8.091 14.029 1.00 91.62 175 LEU A CA 1
ATOM 1345 C C . LEU A 1 175 ? -5.460 8.370 15.403 1.00 91.62 175 LEU A C 1
ATOM 1347 O O . LEU A 1 175 ? -4.987 7.884 16.431 1.00 91.62 175 LEU A O 1
ATOM 1351 N N . ILE A 1 176 ? -6.515 9.172 15.410 1.00 89.94 176 ILE A N 1
ATOM 1352 C CA . ILE A 1 176 ? -7.195 9.652 16.612 1.00 89.94 176 ILE A CA 1
ATOM 1353 C C . ILE A 1 176 ? -8.175 8.577 17.087 1.00 89.94 176 ILE A C 1
ATOM 1355 O O . ILE A 1 176 ? -8.902 7.989 16.284 1.00 89.94 176 ILE A O 1
ATOM 1359 N N . ASP A 1 177 ? -8.144 8.279 18.388 1.00 86.62 177 ASP A N 1
ATOM 1360 C CA . ASP A 1 177 ? -8.987 7.272 19.055 1.00 86.62 177 ASP A CA 1
ATOM 1361 C C . ASP A 1 177 ? -8.941 5.869 18.418 1.00 86.62 177 ASP A C 1
ATOM 1363 O O . ASP A 1 177 ? -9.820 5.033 18.619 1.00 86.62 177 ASP A O 1
ATOM 1367 N N . GLY A 1 178 ? -7.886 5.592 17.644 1.00 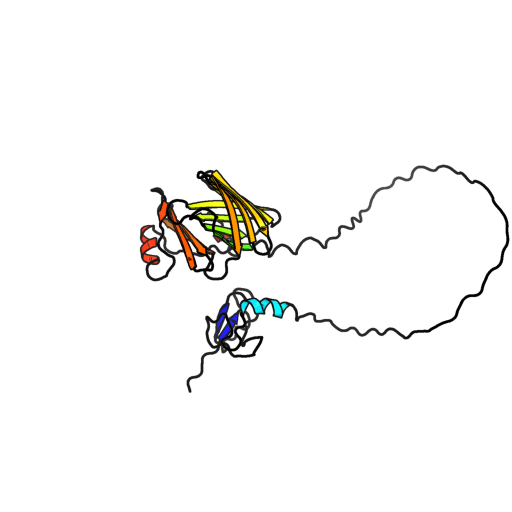84.56 178 GLY A N 1
ATOM 1368 C CA . GLY A 1 178 ? -7.727 4.340 16.914 1.00 84.56 178 GLY A CA 1
ATOM 1369 C C . GLY A 1 178 ? -8.640 4.182 15.696 1.00 84.56 178 GLY A C 1
ATOM 1370 O O . GLY A 1 178 ? -8.658 3.096 15.128 1.00 84.56 178 GLY A O 1
ATOM 1371 N N . GLN A 1 179 ? -9.366 5.228 15.287 1.00 90.44 179 GLN A N 1
ATOM 1372 C CA . GLN A 1 179 ? -10.369 5.155 14.217 1.00 90.44 179 GLN A CA 1
ATOM 1373 C C . GLN A 1 179 ? -10.211 6.269 13.181 1.00 90.44 179 GLN A C 1
ATOM 1375 O O . GLN A 1 179 ? -10.224 6.000 11.986 1.00 90.44 179 GLN A O 1
ATOM 1380 N N . THR A 1 180 ? -10.023 7.518 13.596 1.00 94.75 180 THR A N 1
ATOM 1381 C CA . THR A 1 180 ? -10.089 8.654 12.667 1.00 94.75 180 THR A CA 1
ATOM 1382 C C . THR A 1 180 ? -8.706 9.026 12.151 1.00 94.75 180 THR A C 1
ATOM 1384 O O . THR A 1 180 ? -7.808 9.343 12.928 1.00 94.75 180 THR A O 1
ATOM 1387 N N . LEU A 1 181 ? -8.540 9.051 10.832 1.00 96.69 181 LEU A N 1
ATOM 1388 C CA . LEU A 1 181 ? -7.322 9.468 10.145 1.00 96.69 181 LEU A CA 1
ATOM 1389 C C . LEU A 1 181 ? -7.465 10.897 9.625 1.00 96.69 181 LEU A C 1
ATOM 1391 O O . LEU A 1 181 ? -8.410 11.208 8.901 1.00 96.69 181 LEU A O 1
ATOM 1395 N N . THR A 1 182 ? -6.493 11.753 9.940 1.00 96.06 182 THR A N 1
ATOM 1396 C CA . THR A 1 182 ? -6.371 13.096 9.349 1.00 96.06 182 THR A CA 1
ATOM 1397 C C . THR A 1 182 ? -4.938 13.326 8.898 1.00 96.06 182 THR A C 1
ATOM 1399 O O . THR A 1 182 ? -4.062 13.620 9.708 1.00 96.06 182 THR A O 1
ATOM 1402 N N . LEU A 1 183 ? -4.693 13.178 7.597 1.00 98.06 183 LEU A N 1
ATOM 1403 C CA . LEU A 1 183 ? -3.355 13.175 7.013 1.00 98.06 183 LEU A CA 1
ATOM 1404 C C . LEU A 1 183 ? -3.180 14.325 6.022 1.00 98.06 183 LEU A C 1
ATOM 1406 O O . LEU A 1 183 ? -4.103 14.700 5.293 1.00 98.06 183 LEU A O 1
ATOM 1410 N N . ARG A 1 184 ? -1.964 14.870 5.962 1.00 97.94 184 ARG A N 1
ATOM 1411 C CA . ARG A 1 184 ? -1.584 15.929 5.021 1.00 97.94 184 ARG A CA 1
ATOM 1412 C C . ARG A 1 184 ? -0.286 15.580 4.317 1.00 97.94 184 ARG A C 1
ATOM 1414 O O . ARG A 1 184 ? 0.620 14.999 4.916 1.00 97.94 184 ARG A O 1
ATOM 1421 N N . SER A 1 185 ? -0.202 15.945 3.047 1.00 97.06 185 SER A N 1
ATOM 1422 C CA . SER A 1 185 ? 1.036 15.882 2.277 1.00 97.06 185 SER A CA 1
ATOM 1423 C C . SER A 1 185 ? 1.847 17.169 2.423 1.00 97.06 185 SER A C 1
ATOM 1425 O O . SER A 1 185 ? 1.336 18.207 2.851 1.00 97.06 185 SER A O 1
ATOM 1427 N N . LYS A 1 186 ? 3.120 17.124 2.012 1.00 93.31 186 LYS A N 1
ATOM 1428 C CA . LYS A 1 186 ? 3.978 18.322 1.957 1.00 93.31 186 LYS A CA 1
ATOM 1429 C C . LYS A 1 186 ? 3.497 19.348 0.920 1.00 93.31 186 LYS A C 1
ATOM 1431 O O . LYS A 1 186 ? 3.827 20.520 1.051 1.00 93.31 186 LYS A O 1
ATOM 1436 N N . THR A 1 187 ? 2.735 18.922 -0.089 1.00 92.00 187 THR A N 1
ATOM 1437 C CA . THR A 1 187 ? 2.206 19.781 -1.163 1.00 92.00 187 THR A CA 1
ATOM 1438 C C . THR A 1 187 ? 0.839 20.388 -0.824 1.00 92.00 187 THR A C 1
ATOM 1440 O O . THR A 1 187 ? 0.318 21.188 -1.594 1.00 92.00 187 THR A O 1
ATOM 1443 N N . GLY A 1 188 ? 0.260 20.046 0.334 1.00 95.50 188 GLY A N 1
ATOM 1444 C CA . GLY A 1 188 ? -1.020 20.581 0.808 1.00 95.50 188 GLY A CA 1
ATOM 1445 C C . GLY A 1 188 ? -2.243 19.714 0.490 1.00 95.50 188 GLY A C 1
ATOM 1446 O O . GLY A 1 188 ? -3.332 20.026 0.966 1.00 95.50 188 GLY A O 1
ATOM 1447 N N . ALA A 1 189 ? -2.085 18.604 -0.241 1.00 97.38 189 ALA A N 1
ATOM 1448 C CA . ALA A 1 189 ? -3.143 17.603 -0.395 1.00 97.38 189 ALA A CA 1
ATOM 1449 C C . ALA A 1 189 ? -3.542 16.999 0.964 1.00 97.38 189 ALA A C 1
ATOM 1451 O O . ALA A 1 189 ? -2.693 16.828 1.848 1.00 97.38 189 ALA A O 1
ATOM 1452 N N . THR A 1 190 ? -4.813 16.623 1.119 1.00 98.38 190 THR A N 1
ATOM 1453 C CA . THR A 1 190 ? -5.357 16.099 2.383 1.00 98.38 190 THR A CA 1
ATOM 1454 C C . THR A 1 190 ? -6.056 14.761 2.198 1.00 98.38 190 THR A C 1
ATOM 1456 O O . THR A 1 190 ? -6.728 14.546 1.192 1.00 98.38 190 THR A O 1
ATOM 1459 N N . LEU A 1 191 ? -5.954 13.893 3.201 1.00 98.56 191 LEU A N 1
ATOM 1460 C CA . LEU A 1 191 ? -6.658 12.618 3.266 1.00 98.56 191 LEU A CA 1
ATOM 1461 C C . LEU A 1 191 ? -7.329 12.490 4.636 1.00 98.56 191 LEU A C 1
ATOM 1463 O O . LEU A 1 191 ? -6.668 12.613 5.668 1.00 98.56 191 LEU A O 1
ATOM 1467 N N . SER A 1 192 ? -8.635 12.245 4.637 1.00 97.81 192 SER A N 1
ATOM 1468 C CA . SER A 1 192 ? -9.434 12.032 5.845 1.00 97.81 192 SER A CA 1
ATOM 1469 C C . SER A 1 192 ? -10.201 10.730 5.708 1.00 97.81 192 SER A C 1
ATOM 1471 O O . SER A 1 192 ? -10.852 10.512 4.688 1.00 97.81 192 SER A O 1
ATOM 1473 N N . ALA A 1 193 ? -10.116 9.855 6.704 1.00 97.75 193 ALA A N 1
ATOM 1474 C CA . ALA A 1 193 ? -10.704 8.524 6.617 1.00 97.75 193 ALA A CA 1
ATOM 1475 C C . ALA A 1 193 ? -11.050 7.943 7.983 1.00 97.75 193 ALA A C 1
ATOM 1477 O O . ALA A 1 193 ? -10.525 8.387 9.001 1.00 97.75 193 ALA A O 1
ATOM 1478 N N . ASN A 1 194 ? -11.896 6.920 7.975 1.00 94.31 194 ASN A N 1
ATOM 1479 C CA . ASN A 1 194 ? -12.194 6.106 9.140 1.00 94.31 194 ASN A CA 1
ATOM 1480 C C . ASN A 1 194 ? -11.589 4.718 8.956 1.00 94.31 194 ASN A C 1
ATOM 1482 O O . ASN A 1 194 ? -11.712 4.104 7.894 1.00 94.31 194 ASN A O 1
ATOM 1486 N N . LEU A 1 195 ? -10.921 4.254 10.002 1.00 91.25 195 LEU A N 1
ATOM 1487 C CA . LEU A 1 195 ? -10.416 2.908 10.156 1.00 91.25 195 LEU A CA 1
ATOM 1488 C C . LEU A 1 195 ? -11.486 2.069 10.854 1.00 91.25 195 LEU A C 1
ATOM 1490 O O . LEU A 1 195 ? -11.814 2.281 12.020 1.00 91.25 195 LEU A O 1
ATOM 1494 N N . GLU A 1 196 ? -12.011 1.109 10.110 1.00 85.25 196 GLU A N 1
ATOM 1495 C CA . GLU A 1 196 ? -12.911 0.070 10.589 1.00 85.25 196 GLU A CA 1
ATOM 1496 C C . GLU A 1 196 ? -12.123 -1.226 10.825 1.00 85.25 196 GLU A C 1
ATOM 1498 O O . GLU A 1 196 ? -10.935 -1.322 10.520 1.00 85.25 196 GLU A O 1
ATOM 1503 N N . THR A 1 197 ? -12.785 -2.265 11.339 1.00 75.81 197 THR A N 1
ATOM 1504 C CA . THR A 1 197 ? -12.132 -3.540 11.682 1.00 75.81 197 THR A CA 1
ATOM 1505 C C . THR A 1 197 ? -11.338 -4.154 10.525 1.00 75.81 197 THR A C 1
ATOM 1507 O O . THR A 1 197 ? -10.284 -4.729 10.765 1.00 75.81 197 THR A O 1
ATOM 1510 N N . ASN A 1 198 ? -11.828 -4.042 9.284 1.00 79.31 198 ASN A N 1
ATOM 1511 C CA . ASN A 1 198 ? -11.217 -4.662 8.101 1.00 79.31 198 ASN A CA 1
ATOM 1512 C C . ASN A 1 198 ? -11.229 -3.744 6.869 1.00 79.31 198 ASN A C 1
ATOM 1514 O O . ASN A 1 198 ? -11.230 -4.231 5.739 1.00 79.31 198 ASN A O 1
ATOM 1518 N N . ALA A 1 199 ? -11.285 -2.428 7.054 1.00 87.06 199 ALA A N 1
ATOM 1519 C CA . ALA A 1 199 ? -11.268 -1.482 5.944 1.00 87.06 199 ALA A CA 1
ATOM 1520 C C . ALA A 1 199 ? -10.860 -0.087 6.414 1.00 87.06 199 ALA A C 1
ATOM 1522 O 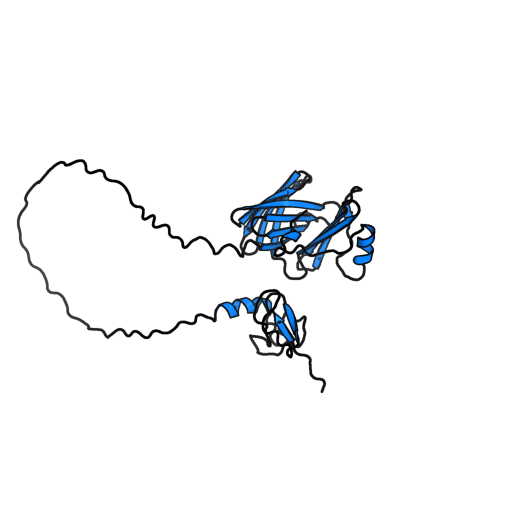O . ALA A 1 199 ? -11.081 0.288 7.562 1.00 87.06 199 ALA A O 1
ATOM 1523 N N . VAL A 1 200 ? -10.317 0.700 5.492 1.00 95.19 200 VAL A N 1
ATOM 1524 C CA . VAL A 1 200 ? -10.186 2.148 5.640 1.00 95.19 200 VAL A CA 1
ATOM 1525 C C . VAL A 1 200 ? -10.938 2.801 4.497 1.00 95.19 200 VAL A C 1
ATOM 1527 O O . VAL A 1 200 ? -10.650 2.519 3.334 1.00 95.19 200 VAL A O 1
ATOM 1530 N N . SER A 1 201 ? -11.888 3.677 4.801 1.00 93.94 201 SER A N 1
ATOM 1531 C CA . SER A 1 201 ? -12.649 4.403 3.784 1.00 93.94 201 SER A CA 1
ATOM 1532 C C . SER A 1 201 ? -12.682 5.893 4.088 1.00 93.94 201 SER A C 1
ATOM 1534 O O . SER A 1 201 ? -12.633 6.311 5.248 1.00 93.94 201 SER A O 1
ATOM 1536 N N . GLY A 1 202 ? -12.708 6.718 3.044 1.00 96.00 202 GLY A N 1
ATOM 1537 C CA . GLY A 1 202 ? -12.674 8.157 3.243 1.00 96.00 202 GLY A CA 1
ATOM 1538 C C . GLY A 1 202 ? -12.557 8.984 1.977 1.00 96.00 202 GLY A C 1
ATOM 1539 O O . GLY A 1 202 ? -12.862 8.536 0.870 1.00 96.00 202 GLY A O 1
ATOM 1540 N N . ALA A 1 203 ? -12.113 10.218 2.181 1.00 96.25 203 ALA A N 1
ATOM 1541 C CA . ALA A 1 203 ? -11.959 11.236 1.165 1.00 96.25 203 ALA A CA 1
ATOM 1542 C C . ALA A 1 203 ? -10.487 11.622 1.000 1.00 96.25 203 ALA A C 1
ATOM 1544 O O . ALA A 1 203 ? -9.733 11.778 1.964 1.00 96.25 203 ALA A O 1
ATOM 1545 N N . LEU A 1 204 ? -10.100 11.813 -0.251 1.00 98.31 204 LEU A N 1
ATOM 1546 C CA . LEU A 1 204 ? -8.802 12.280 -0.689 1.00 98.31 204 LEU A CA 1
ATOM 1547 C C . LEU A 1 204 ? -9.011 13.548 -1.516 1.00 98.31 204 LEU A C 1
ATOM 1549 O O . LEU A 1 204 ? -9.718 13.528 -2.517 1.00 98.31 204 LEU A O 1
ATOM 1553 N N . ARG A 1 205 ? -8.345 14.630 -1.128 1.00 97.75 205 ARG A N 1
ATOM 1554 C CA . ARG A 1 205 ? -8.314 15.888 -1.872 1.00 97.75 205 ARG A CA 1
ATOM 1555 C C . ARG A 1 205 ? -6.916 16.098 -2.427 1.00 97.75 205 ARG A C 1
ATOM 1557 O O . ARG A 1 205 ? -5.968 16.328 -1.673 1.00 97.75 205 ARG A O 1
ATOM 1564 N N . LEU A 1 206 ? -6.806 16.000 -3.745 1.00 94.44 206 LEU A N 1
ATOM 1565 C CA . LEU A 1 206 ? -5.606 16.284 -4.527 1.00 94.44 206 LEU A CA 1
ATOM 1566 C C . LEU A 1 206 ? -5.786 17.610 -5.284 1.00 94.44 206 LEU A C 1
ATOM 1568 O O . LEU A 1 206 ? -6.916 18.054 -5.481 1.00 94.44 206 LEU A O 1
ATOM 1572 N N . PRO A 1 207 ? -4.706 18.213 -5.811 1.00 90.62 207 PRO A N 1
ATOM 1573 C CA . PRO A 1 207 ? -4.829 19.353 -6.723 1.00 90.62 207 PRO A CA 1
ATOM 1574 C C . PRO A 1 207 ? -5.681 19.056 -7.967 1.00 90.62 207 PRO A C 1
ATOM 1576 O O . PRO A 1 207 ? -6.269 19.963 -8.544 1.00 90.62 207 PRO A O 1
ATOM 1579 N N . SER A 1 208 ? -5.752 17.786 -8.381 1.00 87.88 208 SER A N 1
ATOM 1580 C CA . SER A 1 208 ? -6.550 17.332 -9.524 1.00 87.88 208 SER A CA 1
ATOM 1581 C C . SER A 1 208 ? -8.038 17.143 -9.217 1.00 87.88 208 SER A C 1
ATOM 1583 O O . SER A 1 208 ? -8.805 16.922 -10.150 1.00 87.88 208 SER A O 1
ATOM 1585 N N . GLY A 1 209 ? -8.453 17.182 -7.947 1.00 93.00 209 GLY A N 1
ATOM 1586 C CA . GLY A 1 209 ? -9.847 17.010 -7.547 1.00 93.00 209 GLY A CA 1
ATOM 1587 C C . GLY A 1 209 ? -10.034 16.241 -6.242 1.00 93.00 209 GLY A C 1
ATOM 1588 O O . GLY A 1 209 ? -9.075 15.849 -5.569 1.00 93.00 209 GLY A O 1
ATOM 1589 N N . ASP A 1 210 ? -11.304 16.016 -5.919 1.00 95.12 210 ASP A N 1
ATOM 1590 C CA . ASP A 1 210 ? -11.747 15.266 -4.748 1.00 95.12 210 ASP A CA 1
ATOM 1591 C C . ASP A 1 210 ? -12.154 13.847 -5.147 1.00 95.12 210 ASP A C 1
ATOM 1593 O O . ASP A 1 210 ? -12.870 13.635 -6.127 1.00 95.12 210 ASP A O 1
ATOM 1597 N N . TYR A 1 211 ? -11.716 12.872 -4.359 1.00 96.12 211 TYR A N 1
ATOM 1598 C CA . TYR A 1 211 ? -11.920 11.454 -4.607 1.00 96.12 211 TYR A CA 1
ATOM 1599 C C . TYR A 1 211 ? -12.389 10.762 -3.332 1.00 96.12 211 TYR A C 1
ATOM 1601 O O . TYR A 1 211 ? -11.884 11.028 -2.242 1.00 96.12 211 TYR A O 1
ATOM 1609 N N . ALA A 1 212 ? -13.317 9.822 -3.473 1.00 94.12 212 ALA A N 1
ATOM 1610 C CA . ALA A 1 212 ? -13.570 8.827 -2.439 1.00 94.12 212 ALA A CA 1
ATOM 1611 C C . ALA A 1 212 ? -12.613 7.646 -2.627 1.00 94.12 212 ALA A C 1
ATOM 1613 O O . ALA A 1 212 ? -12.184 7.359 -3.746 1.00 94.12 212 ALA A O 1
ATOM 1614 N N . PHE A 1 213 ? -12.299 6.931 -1.554 1.00 95.88 213 PHE A N 1
ATOM 1615 C CA . PHE A 1 213 ? -11.537 5.693 -1.646 1.00 95.88 213 PHE A CA 1
ATOM 1616 C C . PHE A 1 213 ? -11.970 4.683 -0.588 1.00 95.88 213 PHE A C 1
ATOM 1618 O O . PHE A 1 213 ? -12.516 5.036 0.460 1.00 95.88 213 PHE A O 1
ATOM 1625 N N . ALA A 1 214 ? -11.662 3.421 -0.869 1.00 92.94 214 ALA A N 1
ATOM 1626 C CA . ALA A 1 214 ? -11.684 2.337 0.097 1.00 92.94 214 ALA A CA 1
ATOM 1627 C C . ALA A 1 214 ? -10.393 1.526 -0.054 1.00 92.94 214 ALA A C 1
ATOM 1629 O O . ALA A 1 214 ? -9.942 1.264 -1.171 1.00 92.94 214 ALA A O 1
ATOM 1630 N N . ALA A 1 215 ? -9.802 1.147 1.071 1.00 95.00 215 ALA A N 1
ATOM 1631 C CA . ALA A 1 215 ? -8.601 0.338 1.155 1.00 95.00 215 ALA A CA 1
ATOM 1632 C C . ALA A 1 215 ? -8.854 -0.844 2.091 1.00 95.00 215 ALA A C 1
ATOM 1634 O O . ALA A 1 215 ? -9.425 -0.689 3.170 1.00 95.00 215 ALA A O 1
ATOM 1635 N N . LEU A 1 216 ? -8.434 -2.029 1.665 1.00 91.69 216 LEU A N 1
ATOM 1636 C CA . LEU A 1 216 ? -8.609 -3.272 2.408 1.00 91.69 216 LEU A CA 1
ATOM 1637 C C . LEU A 1 216 ? -7.276 -3.709 3.021 1.00 91.69 216 LEU A C 1
ATOM 1639 O O . LEU A 1 216 ? -6.228 -3.346 2.480 1.00 91.69 216 LEU A O 1
ATOM 1643 N N . PRO A 1 217 ? -7.298 -4.482 4.123 1.00 89.25 217 PRO A N 1
ATOM 1644 C CA . PRO A 1 217 ? -6.109 -5.070 4.712 1.00 89.25 217 PRO A CA 1
ATOM 1645 C C . PRO A 1 217 ? -5.253 -5.747 3.652 1.00 89.25 217 PRO A C 1
ATOM 1647 O O . PRO A 1 217 ? -5.754 -6.461 2.783 1.00 89.25 217 PRO A O 1
ATOM 1650 N N . SER A 1 218 ? -3.957 -5.492 3.728 1.00 83.94 218 SER A N 1
ATOM 1651 C CA . SER A 1 218 ? -2.988 -5.964 2.759 1.00 83.94 218 SER A CA 1
ATOM 1652 C C . SER A 1 218 ? -2.412 -7.315 3.201 1.00 83.94 218 SER A C 1
ATOM 1654 O O . SER A 1 218 ? -1.661 -7.342 4.178 1.00 83.94 218 SER A O 1
ATOM 1656 N N . PRO A 1 219 ? -2.754 -8.438 2.538 1.00 73.81 219 PRO A N 1
ATOM 1657 C CA . PRO A 1 219 ? -2.133 -9.733 2.802 1.00 73.81 219 PRO A CA 1
ATOM 1658 C C . PRO A 1 219 ? -0.691 -9.773 2.267 1.00 73.81 219 PRO A C 1
ATOM 1660 O O . PRO A 1 219 ? -0.278 -8.906 1.497 1.00 73.81 219 PRO A O 1
ATOM 1663 N N . ASP A 1 220 ? 0.073 -10.794 2.661 1.00 64.19 220 ASP A N 1
ATOM 1664 C CA . ASP A 1 220 ? 1.503 -10.914 2.348 1.00 64.19 220 ASP A CA 1
ATOM 1665 C C . ASP A 1 220 ? 1.838 -10.688 0.863 1.00 64.19 220 ASP A C 1
ATOM 1667 O O . ASP A 1 220 ? 1.284 -11.332 -0.026 1.00 64.19 220 ASP A O 1
ATOM 1671 N N . GLY A 1 221 ? 2.788 -9.783 0.607 1.00 69.62 221 GLY A N 1
ATOM 1672 C CA . GLY A 1 221 ? 3.250 -9.416 -0.738 1.00 69.62 221 GLY A CA 1
ATOM 1673 C C . GLY A 1 221 ? 2.477 -8.262 -1.385 1.00 69.62 221 GLY A C 1
ATOM 1674 O O . GLY A 1 221 ? 3.023 -7.585 -2.254 1.00 69.62 221 GLY A O 1
ATOM 1675 N N . ALA A 1 222 ? 1.255 -7.982 -0.932 1.00 84.94 222 ALA A N 1
ATOM 1676 C CA . ALA A 1 222 ? 0.599 -6.709 -1.183 1.00 84.94 222 ALA A CA 1
ATOM 1677 C C . ALA A 1 222 ? 1.046 -5.696 -0.122 1.00 84.94 222 ALA A C 1
ATOM 1679 O O . ALA A 1 222 ? 1.321 -6.059 1.027 1.00 84.94 222 ALA A O 1
ATOM 1680 N N . GLY A 1 223 ? 1.050 -4.410 -0.460 1.00 93.38 223 GLY A N 1
ATOM 1681 C CA . GLY A 1 223 ? 1.273 -3.369 0.536 1.00 93.38 223 GLY A CA 1
ATOM 1682 C C . GLY A 1 223 ? 1.957 -2.130 -0.001 1.00 93.38 223 GLY A C 1
ATOM 1683 O O . GLY A 1 223 ? 2.014 -1.879 -1.205 1.00 93.38 223 GLY A O 1
ATOM 1684 N N . LEU A 1 224 ? 2.474 -1.349 0.941 1.00 95.44 224 LEU A N 1
ATOM 1685 C CA . LEU A 1 224 ? 3.256 -0.154 0.683 1.00 95.44 224 LEU A CA 1
ATOM 1686 C C . LEU A 1 224 ? 4.741 -0.483 0.791 1.00 95.44 224 LEU A C 1
ATOM 1688 O O . LEU A 1 224 ? 5.191 -0.987 1.820 1.00 95.44 224 LEU A O 1
ATOM 1692 N N . TYR A 1 225 ? 5.507 -0.135 -0.235 1.00 94.25 225 TYR A N 1
ATOM 1693 C CA . TYR A 1 225 ? 6.959 -0.243 -0.231 1.00 94.25 225 TYR A CA 1
ATOM 1694 C C . TYR A 1 225 ? 7.593 1.105 -0.512 1.00 94.25 225 TYR A C 1
ATOM 1696 O O . TYR A 1 225 ? 7.016 1.968 -1.181 1.00 94.25 225 TYR A O 1
ATOM 1704 N N . ARG A 1 226 ? 8.805 1.275 0.002 1.00 93.62 226 ARG A N 1
ATOM 1705 C CA . ARG A 1 226 ? 9.526 2.531 -0.077 1.00 93.62 226 ARG A CA 1
ATOM 1706 C C . ARG A 1 226 ? 11.022 2.307 -0.223 1.00 93.62 226 ARG A C 1
ATOM 1708 O O . ARG A 1 226 ? 11.572 1.358 0.327 1.00 93.62 226 ARG A O 1
ATOM 1715 N N . ALA A 1 227 ? 11.667 3.220 -0.933 1.00 92.94 227 ALA A N 1
ATOM 1716 C CA . ALA A 1 227 ? 13.115 3.329 -1.004 1.00 92.94 227 ALA A CA 1
ATOM 1717 C C . ALA A 1 227 ? 13.526 4.797 -0.930 1.00 92.94 227 ALA A C 1
ATOM 1719 O O . ALA A 1 227 ? 12.836 5.674 -1.456 1.00 92.94 227 ALA A O 1
ATOM 1720 N N . GLU A 1 228 ? 14.670 5.044 -0.309 1.00 92.31 228 GLU A N 1
ATOM 1721 C CA . GLU A 1 228 ? 15.362 6.327 -0.362 1.00 92.31 228 GLU A CA 1
ATOM 1722 C C . GLU A 1 228 ? 16.687 6.151 -1.074 1.00 92.31 228 GLU A C 1
ATOM 1724 O O . GLU A 1 228 ? 17.326 5.102 -0.983 1.00 92.31 228 GLU A O 1
ATOM 1729 N N . GLY A 1 229 ? 17.080 7.187 -1.800 1.00 90.62 229 GLY A N 1
ATOM 1730 C CA . GLY A 1 229 ? 18.351 7.236 -2.490 1.00 90.62 229 GLY A CA 1
ATOM 1731 C C . GLY A 1 229 ? 19.035 8.581 -2.326 1.00 90.62 229 GLY A C 1
ATOM 1732 O O . GLY A 1 229 ? 18.586 9.470 -1.595 1.00 90.62 229 GLY A O 1
ATOM 1733 N N . ALA A 1 230 ? 20.144 8.739 -3.040 1.00 90.00 230 ALA A N 1
ATOM 1734 C CA . ALA A 1 230 ? 20.905 9.977 -3.049 1.00 90.00 230 ALA A CA 1
ATOM 1735 C C . ALA A 1 230 ? 20.065 11.160 -3.569 1.00 90.00 230 ALA A C 1
ATOM 1737 O O . ALA A 1 230 ? 19.062 10.995 -4.263 1.00 90.00 230 ALA A O 1
ATOM 1738 N N . ASN A 1 231 ? 20.494 12.386 -3.253 1.00 89.94 231 ASN A N 1
ATOM 1739 C CA . ASN A 1 231 ? 19.893 13.621 -3.771 1.00 89.94 231 ASN A CA 1
ATOM 1740 C C . ASN A 1 231 ? 18.382 13.753 -3.507 1.00 89.94 231 ASN A C 1
ATOM 1742 O O . ASN A 1 231 ? 17.656 14.288 -4.340 1.00 89.94 231 ASN A O 1
ATOM 1746 N N . LYS A 1 232 ? 17.903 13.291 -2.343 1.00 90.81 232 LYS A N 1
ATOM 1747 C CA . LYS A 1 232 ? 16.478 13.317 -1.961 1.00 90.81 232 LYS A CA 1
ATOM 1748 C C . LYS A 1 232 ? 15.578 12.507 -2.909 1.00 90.81 232 LYS A C 1
ATOM 1750 O O . LYS A 1 232 ? 14.391 12.812 -3.026 1.00 90.81 232 LYS A O 1
ATOM 1755 N N . ALA A 1 233 ? 16.126 11.501 -3.593 1.00 94.00 233 ALA A N 1
ATOM 1756 C CA . ALA A 1 233 ? 15.322 10.579 -4.376 1.00 94.00 233 ALA A CA 1
ATOM 1757 C C . ALA A 1 233 ? 14.482 9.695 -3.441 1.00 94.00 233 ALA A C 1
ATOM 1759 O O . ALA A 1 233 ? 15.011 9.084 -2.512 1.00 94.00 233 ALA A O 1
ATOM 1760 N N . VAL A 1 234 ? 13.176 9.616 -3.688 1.00 94.75 234 VAL A N 1
ATOM 1761 C CA . VAL A 1 234 ? 12.241 8.788 -2.916 1.00 94.75 234 VAL A CA 1
ATOM 1762 C C . VAL A 1 234 ? 11.382 7.990 -3.879 1.00 94.75 234 VAL A C 1
ATOM 1764 O O . VAL A 1 234 ? 10.713 8.561 -4.737 1.00 94.75 234 VAL A O 1
ATOM 1767 N N . GLY A 1 235 ? 11.390 6.672 -3.727 1.00 95.00 235 GLY A N 1
ATOM 1768 C CA . GLY A 1 235 ? 10.517 5.764 -4.457 1.00 95.00 235 GLY A CA 1
ATOM 1769 C C . GLY A 1 235 ? 9.381 5.266 -3.578 1.00 95.00 235 GLY A C 1
ATOM 1770 O O . GLY A 1 235 ? 9.597 4.966 -2.401 1.00 95.00 235 GLY A O 1
ATOM 1771 N N . GLY A 1 236 ? 8.185 5.167 -4.148 1.00 96.31 236 GLY A N 1
ATOM 1772 C CA . GLY A 1 236 ? 7.032 4.535 -3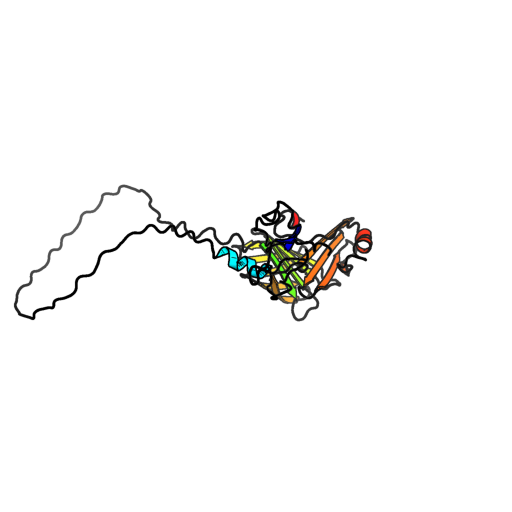.519 1.00 96.31 236 GLY A CA 1
ATOM 1773 C C . GLY A 1 236 ? 6.380 3.532 -4.457 1.00 96.31 236 GLY A C 1
ATOM 1774 O O . GLY A 1 236 ? 6.210 3.814 -5.642 1.00 96.31 236 GLY A O 1
ATOM 1775 N N . TRP A 1 237 ? 5.993 2.383 -3.908 1.00 96.38 237 TRP A N 1
ATOM 1776 C CA . TRP A 1 237 ? 5.284 1.326 -4.621 1.00 96.38 237 TRP A CA 1
ATOM 1777 C C . TRP A 1 237 ? 4.056 0.898 -3.824 1.00 96.38 237 TRP A C 1
ATOM 1779 O O . TRP A 1 237 ? 4.132 0.718 -2.607 1.00 96.38 237 TRP A O 1
ATOM 1789 N N . ILE A 1 238 ? 2.941 0.707 -4.519 1.00 97.31 238 ILE A N 1
ATOM 1790 C CA . ILE A 1 238 ? 1.713 0.131 -3.977 1.00 97.31 238 ILE A CA 1
ATOM 1791 C C . ILE A 1 238 ? 1.425 -1.142 -4.757 1.00 97.31 238 ILE A C 1
ATOM 1793 O O . ILE A 1 238 ? 1.242 -1.076 -5.973 1.00 97.31 238 ILE A O 1
ATOM 1797 N N . VAL A 1 239 ? 1.357 -2.270 -4.054 1.00 95.06 239 VAL A N 1
ATOM 1798 C CA . VAL A 1 239 ? 0.978 -3.571 -4.615 1.00 95.06 239 VAL A CA 1
ATOM 1799 C C . VAL A 1 239 ? -0.381 -3.965 -4.060 1.00 95.06 239 VAL A C 1
ATOM 1801 O O . VAL A 1 239 ? -0.570 -3.987 -2.844 1.00 95.06 239 VAL A O 1
ATOM 1804 N N . LEU A 1 240 ? -1.328 -4.264 -4.943 1.00 93.69 240 LEU A N 1
ATOM 1805 C CA . LEU A 1 240 ? -2.643 -4.785 -4.582 1.00 93.69 240 LEU A CA 1
ATOM 1806 C C . LEU A 1 240 ? -2.604 -6.315 -4.404 1.00 93.69 240 LEU A C 1
ATOM 1808 O O . LEU A 1 240 ? -1.719 -6.971 -4.951 1.00 93.69 240 LEU A O 1
ATOM 1812 N N . PRO A 1 241 ? -3.597 -6.925 -3.725 1.00 87.06 241 PRO A N 1
ATOM 1813 C CA . PRO A 1 241 ? -3.651 -8.380 -3.527 1.00 87.06 241 PRO A CA 1
ATOM 1814 C C . PRO A 1 241 ? -3.664 -9.206 -4.820 1.00 87.06 241 PRO A C 1
ATOM 1816 O O . PRO A 1 241 ? -3.269 -10.366 -4.814 1.00 87.06 241 PRO A O 1
ATOM 1819 N N . ASN A 1 242 ? -4.114 -8.620 -5.933 1.00 86.12 242 ASN A N 1
ATOM 1820 C CA . ASN A 1 242 ? -4.114 -9.267 -7.246 1.00 86.12 242 ASN A CA 1
ATOM 1821 C C . ASN A 1 242 ? -2.769 -9.143 -7.994 1.00 86.12 242 ASN A C 1
ATOM 1823 O O . ASN A 1 242 ? -2.692 -9.533 -9.156 1.00 86.12 242 ASN A O 1
ATOM 1827 N N . GLY A 1 243 ? -1.738 -8.570 -7.364 1.00 89.62 243 GLY A N 1
ATOM 1828 C CA . GLY A 1 243 ? -0.414 -8.354 -7.948 1.00 89.62 243 GLY A CA 1
ATOM 1829 C C . GLY A 1 243 ? -0.294 -7.102 -8.820 1.00 89.62 243 GLY A C 1
ATOM 1830 O O . GLY A 1 243 ? 0.792 -6.815 -9.319 1.00 89.62 243 GLY A O 1
ATOM 1831 N N . GLU A 1 244 ? -1.366 -6.327 -9.016 1.00 92.44 244 GLU A N 1
ATOM 1832 C CA . GLU A 1 244 ? -1.238 -5.051 -9.717 1.00 92.44 244 GLU A CA 1
ATOM 1833 C C . GLU A 1 244 ? -0.448 -4.037 -8.901 1.00 92.44 244 GLU A C 1
ATOM 1835 O O . GLU A 1 244 ? -0.640 -3.885 -7.695 1.00 92.44 244 GLU A O 1
ATOM 1840 N N . GLU A 1 245 ? 0.392 -3.285 -9.606 1.00 94.31 245 GLU A N 1
ATOM 1841 C CA . GLU A 1 245 ? 1.334 -2.356 -9.005 1.00 94.31 245 GLU A CA 1
ATOM 1842 C C . GLU A 1 245 ? 1.180 -0.945 -9.588 1.00 94.31 245 GLU A C 1
ATOM 1844 O O . GLU A 1 245 ? 0.934 -0.757 -10.790 1.00 94.31 245 GLU A O 1
ATOM 1849 N N . ARG A 1 246 ? 1.356 0.060 -8.727 1.00 97.25 246 ARG A N 1
ATOM 1850 C CA . ARG A 1 246 ? 1.645 1.445 -9.114 1.00 97.25 246 ARG A CA 1
ATOM 1851 C C . ARG A 1 246 ? 2.876 1.920 -8.375 1.00 97.25 246 ARG A C 1
ATOM 1853 O O . ARG A 1 246 ? 2.955 1.774 -7.156 1.00 97.25 246 ARG A O 1
ATOM 1860 N N . ALA A 1 247 ? 3.811 2.503 -9.114 1.00 95.25 247 ALA A N 1
ATOM 1861 C CA . ALA A 1 247 ? 5.064 2.927 -8.533 1.00 95.25 247 ALA A CA 1
ATOM 1862 C C . ALA A 1 247 ? 5.673 4.129 -9.246 1.00 95.25 247 ALA A C 1
ATOM 1864 O O . ALA A 1 247 ? 5.678 4.212 -10.475 1.00 95.25 247 ALA A O 1
ATOM 1865 N N . VAL A 1 248 ? 6.198 5.060 -8.455 1.00 96.50 248 VAL A N 1
ATOM 1866 C CA . VAL A 1 248 ? 6.823 6.295 -8.934 1.00 96.50 248 VAL A CA 1
ATOM 1867 C C . VAL A 1 248 ? 8.053 6.593 -8.086 1.00 96.50 248 VAL A C 1
ATOM 1869 O O . VAL A 1 248 ? 8.056 6.402 -6.867 1.00 96.50 248 VAL A O 1
ATOM 1872 N N . ILE A 1 249 ? 9.102 7.082 -8.745 1.00 95.06 249 ILE A N 1
ATOM 1873 C CA . ILE A 1 249 ? 10.283 7.654 -8.104 1.00 95.06 249 ILE A CA 1
ATOM 1874 C C . ILE A 1 249 ? 10.249 9.166 -8.297 1.00 95.06 249 ILE A C 1
ATOM 1876 O O . ILE A 1 249 ? 10.187 9.664 -9.422 1.00 95.06 249 ILE A O 1
ATOM 1880 N N . THR A 1 250 ? 10.332 9.894 -7.189 1.00 95.12 250 THR A N 1
ATOM 1881 C CA . THR A 1 250 ? 10.434 11.350 -7.162 1.00 95.12 250 THR A CA 1
ATOM 1882 C C . THR A 1 250 ? 11.872 11.751 -6.883 1.00 95.12 250 THR A C 1
ATOM 1884 O O . THR A 1 250 ? 12.496 11.271 -5.941 1.00 95.12 250 THR A O 1
ATOM 1887 N N . THR A 1 251 ? 12.390 12.661 -7.697 1.00 93.62 251 THR A N 1
ATOM 1888 C CA . THR A 1 251 ? 13.701 13.303 -7.537 1.00 93.62 251 THR A CA 1
ATOM 1889 C C . THR A 1 251 ? 13.511 14.823 -7.523 1.00 93.62 251 THR A C 1
ATOM 1891 O O . THR A 1 251 ? 12.426 15.297 -7.871 1.00 93.62 251 THR A O 1
ATOM 1894 N N . PRO A 1 252 ? 14.544 15.626 -7.208 1.00 90.56 252 PRO A N 1
ATOM 1895 C CA . PRO A 1 252 ? 14.483 17.075 -7.407 1.00 90.56 252 PRO A CA 1
ATOM 1896 C C . PRO A 1 252 ? 14.146 17.489 -8.850 1.00 90.56 252 PRO A C 1
ATOM 1898 O O . PRO A 1 252 ? 13.589 18.560 -9.056 1.00 90.56 252 PRO A O 1
ATOM 1901 N N . GLY A 1 253 ? 14.447 16.637 -9.839 1.00 90.50 253 GLY A N 1
ATOM 1902 C CA . GLY A 1 253 ? 14.094 16.850 -11.247 1.00 90.50 253 GLY A CA 1
ATOM 1903 C C . GLY A 1 253 ? 12.653 16.472 -11.612 1.00 90.50 253 GLY A C 1
ATOM 1904 O O . GLY A 1 253 ? 12.254 16.665 -12.756 1.00 90.50 253 GLY A O 1
ATOM 1905 N N . GLY A 1 254 ? 11.872 15.937 -10.667 1.00 91.06 254 GLY A N 1
ATOM 1906 C CA . GLY A 1 254 ? 10.476 15.548 -10.860 1.00 91.06 254 GLY A CA 1
ATOM 1907 C C . GLY A 1 254 ? 10.194 14.062 -10.622 1.00 91.06 254 GLY A C 1
ATOM 1908 O O . GLY A 1 254 ? 11.076 13.283 -10.241 1.00 91.06 254 GLY A O 1
ATOM 1909 N N . ALA A 1 255 ? 8.925 13.701 -10.822 1.00 93.94 255 ALA A N 1
ATOM 1910 C CA . ALA A 1 255 ? 8.391 12.346 -10.709 1.00 93.94 255 ALA A CA 1
ATOM 1911 C C . ALA A 1 255 ? 8.501 11.580 -12.036 1.00 93.94 255 ALA A C 1
ATOM 1913 O O . ALA A 1 255 ? 8.282 12.153 -13.106 1.00 93.94 255 ALA A O 1
ATOM 1914 N N . GLN A 1 256 ? 8.814 10.286 -11.958 1.00 93.50 256 GLN A N 1
ATOM 1915 C CA . GLN A 1 256 ? 8.850 9.373 -13.101 1.00 93.50 256 GLN A CA 1
ATOM 1916 C C . GLN A 1 256 ? 8.386 7.960 -12.710 1.00 93.50 256 GLN A C 1
ATOM 1918 O O . GLN A 1 256 ? 8.551 7.580 -11.545 1.00 93.50 256 GLN A O 1
ATOM 1923 N N . PRO A 1 257 ? 7.884 7.151 -13.662 1.00 94.56 257 PRO A N 1
ATOM 1924 C CA . PRO A 1 257 ? 7.553 5.753 -13.409 1.00 94.56 257 PRO A CA 1
ATOM 1925 C C . PRO A 1 257 ? 8.727 4.990 -12.786 1.00 94.56 257 PRO A C 1
ATOM 1927 O O . PRO A 1 257 ? 9.875 5.106 -13.231 1.00 94.56 257 PRO A O 1
ATOM 1930 N N . ALA A 1 258 ? 8.439 4.211 -11.749 1.00 90.94 258 ALA A N 1
ATOM 1931 C CA . ALA A 1 258 ? 9.428 3.349 -11.120 1.00 90.94 258 ALA A CA 1
ATOM 1932 C C . ALA A 1 258 ? 9.489 1.979 -11.822 1.00 90.94 258 ALA A C 1
ATOM 1934 O O . ALA A 1 258 ? 8.512 1.558 -12.446 1.00 90.94 258 ALA A O 1
ATOM 1935 N N . PRO A 1 259 ? 10.615 1.253 -11.712 1.00 87.69 259 PRO A N 1
ATOM 1936 C CA . PRO A 1 259 ? 10.661 -0.153 -12.102 1.00 87.69 259 PRO A CA 1
ATOM 1937 C C . PRO A 1 259 ? 9.690 -0.988 -11.258 1.00 87.69 259 PRO A C 1
ATOM 1939 O O . PRO A 1 259 ? 9.471 -0.680 -10.082 1.00 87.69 259 PRO A O 1
ATOM 1942 N N . LYS A 1 260 ? 9.170 -2.069 -11.853 1.00 85.12 260 LYS A N 1
ATOM 1943 C CA . LYS A 1 260 ? 8.333 -3.049 -11.149 1.00 85.12 260 LYS A CA 1
ATOM 1944 C C . LYS A 1 260 ? 9.091 -3.719 -10.000 1.00 85.12 260 LYS A C 1
ATOM 1946 O O . LYS A 1 260 ? 10.317 -3.835 -10.042 1.00 85.12 260 LYS A O 1
ATOM 1951 N N . LEU A 1 261 ? 8.366 -4.209 -8.995 1.00 78.81 261 LEU A N 1
ATOM 1952 C CA . LEU A 1 261 ? 8.956 -4.836 -7.808 1.00 78.81 261 LEU A CA 1
ATOM 1953 C C . LEU A 1 261 ? 9.598 -6.214 -8.050 1.00 78.81 261 LEU A C 1
ATOM 1955 O O . LEU A 1 261 ? 10.305 -6.697 -7.158 1.00 78.81 261 LEU A O 1
ATOM 1959 N N . GLU A 1 262 ? 9.385 -6.846 -9.206 1.00 72.00 262 GLU A N 1
ATOM 1960 C CA . GLU A 1 262 ? 9.938 -8.172 -9.500 1.00 72.00 262 GLU A CA 1
ATOM 1961 C C . GLU A 1 262 ? 11.478 -8.200 -9.522 1.00 72.00 262 GLU A C 1
ATOM 1963 O O . GLU A 1 262 ? 12.156 -7.270 -9.962 1.00 72.00 262 GLU A O 1
ATOM 1968 N N . ALA A 1 263 ? 12.037 -9.291 -8.992 1.00 56.41 263 ALA A N 1
ATOM 1969 C CA . ALA A 1 263 ? 13.395 -9.330 -8.450 1.00 56.41 263 ALA A CA 1
ATOM 1970 C C . ALA A 1 263 ? 14.532 -9.187 -9.480 1.00 56.41 263 ALA A C 1
ATOM 1972 O O . ALA A 1 263 ? 15.612 -8.729 -9.113 1.00 56.41 263 ALA A O 1
ATOM 1973 N N . ALA A 1 264 ? 14.325 -9.567 -10.744 1.00 51.66 264 ALA A N 1
ATOM 1974 C CA . ALA A 1 264 ? 15.425 -9.701 -11.705 1.00 51.66 264 ALA A CA 1
ATOM 1975 C C . ALA A 1 264 ? 15.969 -8.358 -12.239 1.00 51.66 264 ALA A C 1
ATOM 1977 O O . ALA A 1 264 ? 17.152 -8.269 -12.555 1.00 51.66 264 ALA A O 1
ATOM 1978 N N . GLU A 1 265 ? 15.150 -7.301 -12.292 1.00 56.16 265 GLU A N 1
ATOM 1979 C CA . GLU A 1 265 ? 15.536 -6.003 -12.888 1.00 56.16 265 GLU A CA 1
ATOM 1980 C C . GLU A 1 265 ? 15.539 -4.835 -11.883 1.00 56.16 265 GLU A C 1
ATOM 1982 O O . GLU A 1 265 ? 16.085 -3.759 -12.145 1.00 56.16 265 GLU A O 1
ATOM 1987 N N . ARG A 1 266 ? 14.973 -5.049 -10.690 1.00 71.25 266 ARG A N 1
ATOM 1988 C CA . ARG A 1 266 ? 14.732 -4.019 -9.671 1.00 71.25 266 ARG A CA 1
ATOM 1989 C C . ARG A 1 266 ? 16.009 -3.378 -9.129 1.00 71.25 266 ARG A C 1
ATOM 1991 O O . ARG A 1 266 ? 16.078 -2.154 -9.059 1.00 71.25 266 ARG A O 1
ATOM 1998 N N . SER A 1 267 ? 17.023 -4.167 -8.767 1.00 72.69 267 SER A N 1
ATOM 1999 C CA . SER A 1 267 ? 18.217 -3.659 -8.066 1.00 72.69 267 SER A CA 1
ATOM 2000 C C . SER A 1 267 ? 19.052 -2.709 -8.927 1.00 72.69 267 SER A C 1
ATOM 2002 O O . SER A 1 267 ? 19.430 -1.631 -8.472 1.00 72.69 267 SER A O 1
ATOM 2004 N N . ALA A 1 268 ? 19.285 -3.054 -10.196 1.00 73.69 268 ALA A N 1
ATOM 2005 C CA . ALA A 1 268 ? 20.007 -2.180 -11.120 1.00 73.69 268 ALA A CA 1
ATOM 2006 C C . ALA A 1 268 ? 19.205 -0.903 -11.435 1.00 73.69 268 ALA A C 1
ATOM 2008 O O . ALA A 1 268 ? 19.760 0.196 -11.491 1.00 73.69 268 ALA A O 1
ATOM 2009 N N . ALA A 1 269 ? 17.883 -1.031 -11.587 1.00 79.81 269 ALA A N 1
ATOM 2010 C CA . ALA A 1 269 ? 17.016 0.079 -11.958 1.00 79.81 269 ALA A CA 1
ATOM 2011 C C . ALA A 1 269 ? 16.846 1.133 -10.853 1.00 79.81 269 ALA A C 1
ATOM 2013 O O . ALA A 1 269 ? 16.607 2.299 -11.180 1.00 79.81 269 ALA A O 1
ATOM 2014 N N . ILE A 1 270 ? 16.979 0.756 -9.576 1.00 85.75 270 ILE A N 1
ATOM 2015 C CA . ILE A 1 270 ? 16.938 1.699 -8.448 1.00 85.75 270 ILE A CA 1
ATOM 2016 C C . ILE A 1 270 ? 18.324 2.243 -8.067 1.00 85.75 270 ILE A C 1
ATOM 2018 O O . ILE A 1 270 ? 18.425 3.376 -7.592 1.00 85.75 270 ILE A O 1
ATOM 2022 N N . ALA A 1 271 ? 19.400 1.501 -8.354 1.00 87.56 271 ALA A N 1
ATOM 2023 C CA . ALA A 1 271 ? 20.770 1.910 -8.041 1.00 87.56 271 ALA A CA 1
ATOM 2024 C C . ALA A 1 271 ? 21.181 3.223 -8.729 1.00 87.56 271 ALA A C 1
ATOM 2026 O O . ALA A 1 271 ? 21.894 4.032 -8.139 1.00 87.56 271 ALA A O 1
ATOM 2027 N N . ARG A 1 272 ? 20.668 3.505 -9.936 1.00 87.81 272 ARG A N 1
ATOM 2028 C CA . ARG A 1 272 ? 20.878 4.798 -10.627 1.00 87.81 272 ARG A CA 1
ATOM 2029 C C . ARG A 1 272 ? 20.320 6.009 -9.868 1.00 87.81 272 ARG A C 1
ATOM 2031 O O . ARG A 1 272 ? 20.728 7.134 -10.134 1.00 87.81 272 ARG A O 1
ATOM 2038 N N . PHE A 1 273 ? 19.402 5.787 -8.927 1.00 88.75 273 PHE A N 1
ATOM 2039 C CA . PHE A 1 273 ? 18.881 6.809 -8.017 1.00 88.75 273 PHE A CA 1
ATOM 2040 C C . PHE A 1 273 ? 19.609 6.813 -6.665 1.00 88.75 273 PHE A C 1
ATOM 2042 O O . PHE A 1 273 ? 19.186 7.493 -5.735 1.00 88.75 273 PHE A O 1
ATOM 2049 N N . GLY A 1 274 ? 20.691 6.041 -6.532 1.00 90.12 274 GLY A N 1
ATOM 2050 C CA . GLY A 1 274 ? 21.410 5.840 -5.278 1.00 90.12 274 GLY A CA 1
ATOM 2051 C C . GLY A 1 274 ? 20.613 5.059 -4.233 1.00 90.12 274 GLY A C 1
ATOM 2052 O O . GLY A 1 274 ? 20.918 5.173 -3.052 1.00 90.12 274 GLY A O 1
ATOM 2053 N N . MET A 1 275 ? 19.575 4.320 -4.640 1.00 90.88 275 MET A N 1
ATOM 2054 C CA . MET A 1 275 ? 18.777 3.478 -3.748 1.00 90.88 275 MET A CA 1
ATOM 2055 C C . MET A 1 275 ? 19.405 2.087 -3.667 1.00 90.88 275 MET A C 1
ATOM 2057 O O . MET A 1 275 ? 19.677 1.473 -4.697 1.00 90.88 275 MET A O 1
ATOM 2061 N N . SER A 1 276 ? 19.618 1.587 -2.454 1.00 84.94 276 SER A N 1
ATOM 2062 C CA . SER A 1 276 ? 20.207 0.263 -2.219 1.00 84.94 276 SER A CA 1
ATOM 2063 C C . SER A 1 276 ? 19.160 -0.833 -2.033 1.00 84.94 276 SER A C 1
ATOM 2065 O O . SER A 1 276 ? 19.394 -1.975 -2.417 1.00 84.94 276 SER A O 1
ATOM 2067 N N . GLU A 1 277 ? 18.000 -0.497 -1.467 1.00 86.00 277 GLU A N 1
ATOM 2068 C CA . GLU A 1 277 ? 16.946 -1.460 -1.168 1.00 86.00 277 GLU A CA 1
ATOM 2069 C C . GLU A 1 277 ? 15.565 -0.793 -1.193 1.00 86.00 277 GLU A C 1
ATOM 2071 O O . GLU A 1 277 ? 15.396 0.352 -0.775 1.00 86.00 277 GLU A O 1
ATOM 2076 N N . ILE A 1 278 ? 14.562 -1.535 -1.664 1.00 89.12 278 ILE A N 1
ATOM 2077 C CA . ILE A 1 278 ? 13.152 -1.178 -1.493 1.00 89.12 278 ILE A CA 1
ATOM 2078 C C . ILE A 1 278 ? 12.591 -2.050 -0.377 1.00 89.12 278 ILE A C 1
ATOM 2080 O O . ILE A 1 278 ? 12.571 -3.276 -0.507 1.00 89.12 278 ILE A O 1
ATOM 2084 N N . GLN A 1 279 ? 12.103 -1.419 0.681 1.00 88.50 279 GLN A N 1
ATOM 2085 C CA . GLN A 1 279 ? 11.641 -2.081 1.893 1.00 88.50 279 GLN A CA 1
ATOM 2086 C C . GLN A 1 279 ? 10.118 -1.964 2.034 1.00 88.50 279 GLN A C 1
ATOM 2088 O O . GLN A 1 279 ? 9.552 -0.920 1.694 1.00 88.50 279 GLN A O 1
ATOM 2093 N N . PRO A 1 280 ? 9.429 -3.000 2.546 1.00 90.62 280 PRO A N 1
ATOM 2094 C CA . PRO A 1 280 ? 8.033 -2.865 2.935 1.00 90.62 280 PRO A CA 1
ATOM 2095 C C . PRO A 1 280 ? 7.909 -1.887 4.110 1.00 90.62 280 PRO A C 1
ATOM 2097 O O . PRO A 1 280 ? 8.680 -1.948 5.072 1.00 90.62 280 PRO A O 1
ATOM 2100 N N . VAL A 1 281 ? 6.910 -1.008 4.064 1.00 91.12 281 VAL A N 1
ATOM 2101 C CA . VAL A 1 281 ? 6.531 -0.186 5.216 1.00 91.12 281 VAL A CA 1
ATOM 2102 C C . VAL A 1 281 ? 5.878 -1.103 6.242 1.00 91.12 281 VAL A C 1
ATOM 2104 O O . VAL A 1 281 ? 4.778 -1.610 6.033 1.00 91.12 281 VAL A O 1
ATOM 2107 N N . ASN A 1 282 ? 6.577 -1.336 7.351 1.00 87.50 282 ASN A N 1
ATOM 2108 C CA . ASN A 1 282 ? 6.143 -2.276 8.371 1.00 87.50 282 ASN A CA 1
ATOM 2109 C C . ASN A 1 282 ? 5.478 -1.530 9.548 1.00 87.50 282 ASN A C 1
ATOM 2111 O O . ASN A 1 282 ? 6.175 -0.818 10.275 1.00 87.50 282 ASN A O 1
ATOM 2115 N N . PRO A 1 283 ? 4.169 -1.722 9.807 1.00 84.81 283 PRO A N 1
ATOM 2116 C CA . PRO A 1 283 ? 3.453 -1.067 10.909 1.00 84.81 283 PRO A CA 1
ATOM 2117 C C . PRO A 1 283 ? 3.968 -1.469 12.300 1.00 84.81 283 PRO A C 1
ATOM 2119 O O . PRO A 1 283 ? 3.698 -0.786 13.289 1.00 84.81 283 PRO A O 1
ATOM 2122 N N . HIS A 1 284 ? 4.770 -2.530 12.396 1.00 81.38 284 HIS A N 1
ATOM 2123 C CA . HIS A 1 284 ? 5.405 -2.982 13.632 1.00 81.38 284 HIS A CA 1
ATOM 2124 C C . HIS A 1 284 ? 6.811 -2.405 13.856 1.00 81.38 284 HIS A C 1
ATOM 2126 O O . HIS A 1 284 ? 7.352 -2.564 14.948 1.00 81.38 284 HIS A O 1
ATOM 2132 N N . ARG A 1 285 ? 7.411 -1.711 12.877 1.00 77.94 285 ARG A N 1
ATOM 2133 C CA . ARG A 1 285 ? 8.709 -1.033 13.042 1.00 77.94 285 ARG A CA 1
ATOM 2134 C C . ARG A 1 285 ? 8.503 0.472 13.153 1.00 77.94 285 ARG A C 1
ATOM 2136 O O . ARG A 1 285 ? 7.993 1.095 12.227 1.00 77.94 285 ARG A O 1
ATOM 2143 N N . ALA A 1 286 ? 8.903 1.070 14.275 1.00 67.25 286 ALA A N 1
ATOM 2144 C CA . ALA A 1 286 ? 8.738 2.510 14.513 1.00 67.25 286 ALA A CA 1
ATOM 2145 C C . ALA A 1 286 ? 9.403 3.363 13.417 1.00 67.25 286 ALA A C 1
ATOM 2147 O O . ALA A 1 286 ? 8.793 4.287 12.883 1.00 67.25 286 ALA A O 1
ATOM 2148 N N . ASN A 1 287 ? 10.607 2.965 13.003 1.00 72.12 287 ASN A N 1
ATOM 2149 C CA . ASN A 1 287 ? 11.411 3.683 12.015 1.00 72.12 287 ASN A CA 1
ATOM 2150 C C . ASN A 1 287 ? 10.805 3.641 10.599 1.00 72.12 287 ASN A C 1
ATOM 2152 O O . ASN A 1 287 ? 11.209 4.411 9.740 1.00 72.12 287 ASN A O 1
ATOM 2156 N N . SER A 1 288 ? 9.817 2.775 10.330 1.00 69.81 288 SER A N 1
ATOM 2157 C CA . SER A 1 288 ? 9.123 2.735 9.032 1.00 69.81 288 SER A CA 1
ATOM 2158 C C . SER A 1 288 ? 8.154 3.908 8.820 1.00 69.81 288 SER A C 1
ATOM 2160 O O . SER A 1 288 ? 7.545 3.988 7.758 1.00 69.81 288 SER A O 1
ATOM 2162 N N . PHE A 1 289 ? 7.986 4.790 9.811 1.00 73.94 289 PHE A N 1
ATOM 2163 C CA . PHE A 1 289 ? 7.123 5.978 9.751 1.00 73.94 289 PHE A CA 1
ATOM 2164 C C . PHE A 1 289 ? 7.906 7.297 9.856 1.00 73.94 289 PHE A C 1
ATOM 2166 O O . PHE A 1 289 ? 7.324 8.365 9.650 1.00 73.94 289 PHE A O 1
ATOM 2173 N N . GLU A 1 290 ? 9.203 7.238 10.167 1.00 67.94 290 GLU A N 1
ATOM 2174 C CA . GLU A 1 290 ? 10.068 8.404 10.364 1.00 67.94 290 GLU A CA 1
ATOM 2175 C C . GLU A 1 290 ? 10.691 8.834 9.030 1.00 67.94 290 GLU A C 1
ATOM 2177 O O . GLU A 1 290 ? 11.463 8.077 8.444 1.00 67.94 290 GLU A O 1
ATOM 2182 N N . PHE A 1 291 ? 10.324 10.026 8.531 1.00 61.84 291 PHE A N 1
ATOM 2183 C CA . PHE A 1 291 ? 10.872 10.626 7.303 1.00 61.84 291 PHE A CA 1
ATOM 2184 C C . PHE A 1 291 ? 10.683 12.150 7.243 1.00 61.84 291 PHE A C 1
ATOM 2186 O O . PHE A 1 291 ? 9.675 12.633 7.811 1.00 61.84 291 PHE A O 1
#

Radius of gyration: 31.5 Å; chains: 1; bounding box: 85×66×75 Å

Secondary structure (DSSP, 8-state):
------EEE-TTT--EEETTSS--B-TTT-PBPBSB-TTT--B---TT--B-TTT--BHHHHTTTGGGS-----------------------------------------------------TTSSSS-SSTT-EEEEEE-TTSS-EEEEEEETTEEEEEEE-SSS-EEEEEEEEETTTEEEEEETTS-EEEEEEETTEEEEEEEETTEEEEEEEEE--TT-EEEEEE-GGG-EEEEEE-TTS-EEEEEEETTEEEEPPPS-HHHHHHHHHTTT----EE--TT-GGGG--

Foldseek 3Di:
DDDQFFWWAFLAPLAIDTPPDPPQADPVPRGGTHQADPPPRHTHRDSNDQADPPPRDGSNVCSVVVVPPPPPPPDPDDDDDDDDDDDDDDDDDDDDDDDDDDDDDDDDDDDDDDDDDDPPDVPPPPDDLQPLQFAKWKWDFPPALKIKIWGGADFKIWMWIFNLFAGTWIWIDTCPPSFWDWIATPVGKIWTWTRDSFKIWGWTQDPVGITTIIIGTAPPPAGWKWWAAPQRKIKIKGAHPVRDIHIWIQHPVGIGRADRPDDPCRQVRCVVRRTRDIGGQGNPDPVSRPD

Sequence (291 aa):
MPNQARFRLCPICARAVPLDSTELFCINDGARMLEECPRCHAGIHSPYTRHCSSCGLDFHAASSFSRGASTNEVRHATLPDQIPPNRPPPTSSTSSHSVPRSSRNTVSRRWLLLALVAIVAPLGWVMTHREATRGVYVGRIPNSRAFVAIATQQGRALAYVCDGERVAEWFRGDLIDGQTLTLRSKTGATLSANLETNAVSGALRLPSGDYAFAALPSPDGAGLYRAEGANKAVGGWIVLPNGEERAVITTPGGAQPAPKLEAAERSAAIARFGMSEIQPVNPHRANSFEF

pLDDT: mean 78.78, std 21.2, range [32.78, 98.56]